Protein AF-A0A372H2H5-F1 (afdb_monomer_lite)

Foldseek 3Di:
DPADDDPRDGDDDDDDDPPPPPPPDDPQFQWDQDPVRAIEDEQVQFPFHWAAPPCPPPPDRSVVVVVVLVVLCVVLDDQPPVCVVVVNWEKKKWKWKLALQQDIDPIDIDIPDVSVVVSVVVSNNPGDRINATDHPNGGHIYIDMDMDGGDDDDPPPPDDDDDDDPPHYLLKKKKKWFWDDDPPWIKIKIFIDSVPFGHWFWWKDWPPDSHTHTAHPRNIDIGTDDQQTKIWTDDPSHDIDIDGHHPDRIDIDMDD

Structure (mmCIF, N/CA/C/O backbone):
data_AF-A0A372H2H5-F1
#
_entry.id   AF-A0A372H2H5-F1
#
loop_
_atom_site.group_PDB
_atom_site.id
_atom_site.type_symbol
_atom_site.label_atom_id
_atom_site.label_alt_id
_atom_site.label_comp_id
_atom_site.label_asym_id
_atom_site.label_entity_id
_atom_site.label_seq_id
_atom_site.pdbx_PDB_ins_code
_atom_site.Cartn_x
_atom_site.Cart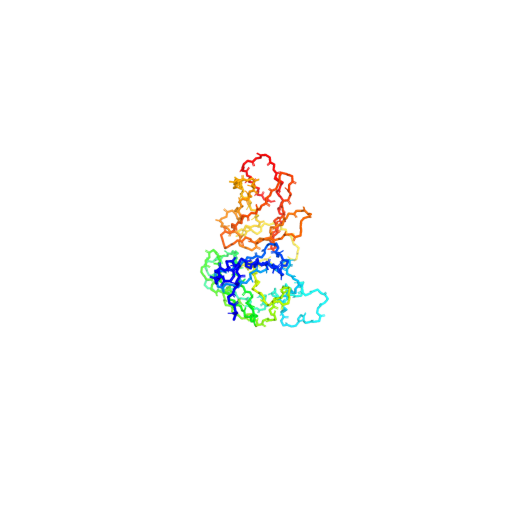n_y
_atom_site.Cartn_z
_atom_site.occupancy
_atom_site.B_iso_or_equiv
_atom_site.auth_seq_id
_atom_site.auth_comp_id
_atom_site.auth_asym_id
_atom_site.auth_atom_id
_atom_site.pdbx_PDB_model_num
ATOM 1 N N . MET A 1 1 ? -55.403 -12.372 11.090 1.00 53.56 1 MET A N 1
ATOM 2 C CA . MET A 1 1 ? -55.343 -11.820 12.459 1.00 53.56 1 MET A CA 1
ATOM 3 C C . MET A 1 1 ? -56.748 -11.419 12.860 1.00 53.56 1 MET A C 1
ATOM 5 O O . MET A 1 1 ? -57.331 -10.565 12.204 1.00 53.56 1 MET A O 1
ATOM 9 N N . THR A 1 2 ? -57.318 -12.081 13.859 1.00 57.56 2 THR A N 1
ATOM 10 C CA . THR A 1 2 ? -58.579 -11.667 14.486 1.00 57.56 2 THR A CA 1
ATOM 11 C C . THR A 1 2 ? -58.295 -10.413 15.326 1.00 57.56 2 THR A C 1
ATOM 13 O O . THR A 1 2 ? -57.315 -10.428 16.072 1.00 57.56 2 THR A O 1
ATOM 16 N N . PRO A 1 3 ? -59.055 -9.310 15.181 1.00 62.78 3 PRO A N 1
ATOM 17 C CA . PRO A 1 3 ? -58.872 -8.116 16.007 1.00 62.78 3 PRO A CA 1
ATOM 18 C C . PRO A 1 3 ? -59.003 -8.456 17.494 1.00 62.78 3 PRO A C 1
ATOM 20 O O . PRO A 1 3 ? -59.843 -9.278 17.853 1.00 62.78 3 PRO A O 1
ATOM 23 N N . GLY A 1 4 ? -58.191 -7.830 18.347 1.00 63.56 4 GLY A N 1
ATOM 24 C CA . GLY A 1 4 ? -58.363 -7.950 19.794 1.00 63.56 4 GLY A CA 1
ATOM 25 C C . GLY A 1 4 ? -59.691 -7.323 20.217 1.00 63.56 4 GLY A C 1
ATOM 26 O O . GLY A 1 4 ? -60.053 -6.252 19.729 1.00 63.56 4 GLY A O 1
ATOM 27 N N . GLU A 1 5 ? -60.418 -7.984 21.110 1.00 77.94 5 GLU A N 1
ATOM 28 C CA . GLU A 1 5 ? -61.655 -7.463 21.692 1.00 77.94 5 GLU A CA 1
ATOM 29 C C . GLU A 1 5 ? -61.422 -7.132 23.164 1.00 77.94 5 GLU A C 1
ATOM 31 O O . GLU A 1 5 ? -60.879 -7.939 23.918 1.00 77.94 5 GLU A O 1
ATOM 36 N N . HIS A 1 6 ? -61.834 -5.935 23.576 1.00 66.81 6 HIS A N 1
ATOM 37 C CA . HIS A 1 6 ? -61.872 -5.533 24.977 1.00 66.81 6 HIS A CA 1
ATOM 38 C C . HIS A 1 6 ? -63.311 -5.133 25.284 1.00 66.81 6 HIS A C 1
ATOM 40 O O . HIS A 1 6 ? -63.841 -4.212 24.670 1.00 66.81 6 HIS A O 1
ATOM 46 N N . HIS A 1 7 ? -63.961 -5.861 26.196 1.00 73.31 7 HIS A N 1
ATOM 47 C CA . HIS A 1 7 ? -65.368 -5.650 26.566 1.00 73.31 7 HIS A CA 1
ATOM 48 C C . HIS A 1 7 ? -66.360 -5.767 25.385 1.00 73.31 7 HIS A C 1
ATOM 50 O O . HIS A 1 7 ? -67.393 -5.108 25.366 1.00 73.31 7 HIS A O 1
ATOM 56 N N . GLY A 1 8 ? -66.063 -6.628 24.406 1.00 77.62 8 GLY A N 1
ATOM 57 C CA . GLY A 1 8 ? -66.954 -6.902 23.271 1.00 77.62 8 GLY A CA 1
ATOM 58 C C . GLY A 1 8 ? -66.870 -5.897 22.118 1.00 77.62 8 GLY A C 1
ATOM 59 O O . GLY A 1 8 ? -67.548 -6.081 21.110 1.00 77.62 8 GLY A O 1
ATOM 60 N N . GLU A 1 9 ? -66.017 -4.873 22.215 1.00 72.19 9 GLU A N 1
ATOM 61 C CA . GLU A 1 9 ? -65.727 -3.963 21.105 1.00 72.19 9 GLU A CA 1
ATOM 62 C C . GLU A 1 9 ? -64.355 -4.261 20.488 1.00 72.19 9 GLU A C 1
ATOM 64 O O . GLU A 1 9 ? -63.376 -4.553 21.184 1.00 72.19 9 GLU A O 1
ATOM 69 N N . LYS A 1 10 ? -64.277 -4.192 19.153 1.00 74.56 10 LYS A N 1
ATOM 70 C CA . LYS A 1 10 ? -63.036 -4.431 18.403 1.00 74.56 10 LYS A CA 1
ATOM 71 C C . LYS A 1 10 ? -62.076 -3.267 18.603 1.00 74.56 10 LYS A C 1
ATOM 73 O O . LYS A 1 10 ? -62.340 -2.156 18.148 1.00 74.56 10 LYS A O 1
ATOM 78 N N . VAL A 1 11 ? -60.922 -3.543 19.200 1.00 73.19 11 VAL A N 1
ATOM 79 C CA . VAL A 1 11 ? -59.906 -2.532 19.504 1.00 73.19 11 VAL A CA 1
ATOM 80 C C . VAL A 1 11 ? -58.689 -2.715 18.603 1.00 73.19 11 VAL A C 1
ATOM 82 O O . VAL A 1 11 ? -58.229 -3.830 18.348 1.00 73.19 11 VAL A O 1
ATOM 85 N N . ARG A 1 12 ? -58.133 -1.604 18.107 1.00 58.62 12 ARG A N 1
ATOM 86 C CA . ARG A 1 12 ? -56.855 -1.621 17.383 1.00 58.62 12 ARG A CA 1
ATOM 87 C C . ARG A 1 12 ? -55.715 -1.702 18.389 1.00 58.62 12 ARG A C 1
ATOM 89 O O . ARG A 1 12 ? -55.423 -0.728 19.073 1.00 58.62 12 ARG A O 1
ATOM 96 N N . VAL A 1 13 ? -55.062 -2.856 18.454 1.00 56.38 13 VAL A N 1
ATOM 97 C CA . VAL A 1 13 ? -53.881 -3.047 19.298 1.00 56.38 13 VAL A CA 1
ATOM 98 C C . VAL A 1 13 ? -52.650 -2.618 18.504 1.00 56.38 13 VAL A C 1
ATOM 100 O O . VAL A 1 13 ? -52.271 -3.275 17.534 1.00 56.38 13 VAL A O 1
ATOM 103 N N . ALA A 1 14 ? -52.040 -1.496 18.887 1.00 49.59 14 ALA A N 1
ATOM 104 C CA . ALA A 1 14 ? -50.723 -1.124 18.387 1.00 49.59 14 ALA A CA 1
ATOM 105 C C . ALA A 1 14 ? -49.692 -2.035 19.061 1.00 49.59 14 ALA A C 1
ATOM 107 O O . ALA A 1 14 ? -49.493 -1.953 20.271 1.00 49.59 14 ALA A O 1
ATOM 108 N N . TYR A 1 15 ? -49.065 -2.926 18.297 1.00 50.72 15 TYR A N 1
ATOM 109 C CA . TYR A 1 15 ? -47.948 -3.724 18.785 1.00 50.72 15 TYR A CA 1
ATOM 110 C C . TYR A 1 15 ? -46.648 -3.152 18.219 1.00 50.72 15 TYR A C 1
ATOM 112 O O . TYR A 1 15 ? -46.495 -2.989 17.009 1.00 50.72 15 TYR A O 1
ATOM 120 N N . SER A 1 16 ? -45.706 -2.826 19.098 1.00 38.59 16 SER A N 1
ATOM 121 C CA . SER A 1 16 ? -44.314 -2.619 18.726 1.00 38.59 16 SER A CA 1
ATOM 122 C C . SER A 1 16 ? -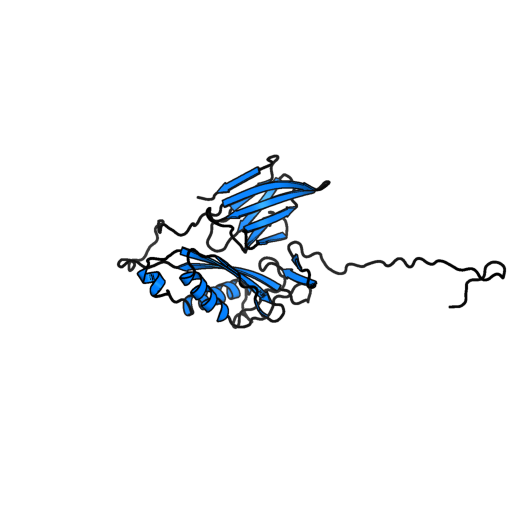43.621 -3.972 18.816 1.00 38.59 16 SER A C 1
ATOM 124 O O . SER A 1 16 ? -43.475 -4.542 19.895 1.00 38.59 16 SER A O 1
ATOM 126 N N . VAL A 1 17 ? -43.217 -4.528 17.676 1.00 45.91 17 VAL A N 1
ATOM 127 C CA . VAL A 1 17 ? -42.264 -5.640 17.699 1.00 45.91 17 VAL A CA 1
ATOM 128 C C . VAL A 1 17 ? -40.903 -5.014 17.984 1.00 45.91 17 VAL A C 1
ATOM 130 O O . VAL A 1 17 ? -40.459 -4.196 17.173 1.00 45.91 17 VAL A O 1
ATOM 133 N N . PRO A 1 18 ? -40.225 -5.330 19.099 1.00 35.94 18 PRO A N 1
ATOM 134 C CA . PRO A 1 18 ? -38.836 -4.938 19.242 1.00 35.94 18 PRO A CA 1
ATOM 135 C C . PRO A 1 18 ? -38.041 -5.689 18.171 1.00 35.94 18 PRO A C 1
ATOM 137 O O . PRO A 1 18 ? -37.808 -6.891 18.278 1.00 35.94 18 PRO A O 1
ATOM 140 N N . ILE A 1 19 ? -37.654 -4.992 17.101 1.00 44.34 19 ILE A N 1
ATOM 141 C CA . ILE A 1 19 ? -36.660 -5.513 16.167 1.00 44.34 19 ILE A CA 1
ATOM 142 C C . ILE A 1 19 ? -35.324 -5.427 16.897 1.00 44.34 19 ILE A C 1
ATOM 144 O O . ILE A 1 19 ? -34.682 -4.380 16.944 1.00 44.34 19 ILE A O 1
ATOM 148 N N . THR A 1 20 ? -34.919 -6.526 17.525 1.00 36.88 20 THR A N 1
ATOM 149 C CA . THR A 1 20 ? -33.557 -6.663 18.031 1.00 36.88 20 THR A CA 1
ATOM 150 C C . THR A 1 20 ? -32.644 -6.933 16.841 1.00 36.88 20 THR A C 1
ATOM 152 O O . THR A 1 20 ? -32.579 -8.054 16.341 1.00 36.88 20 THR A O 1
ATOM 155 N N . PHE A 1 21 ? -31.931 -5.907 16.378 1.00 41.41 21 PHE A N 1
ATOM 156 C CA . PHE A 1 21 ? -30.804 -6.100 15.471 1.00 41.41 21 PHE A CA 1
ATOM 157 C C . PHE A 1 21 ? -29.683 -6.799 16.246 1.00 41.41 21 PHE A C 1
ATOM 159 O O . PHE A 1 21 ? -28.951 -6.168 17.006 1.00 41.41 21 PHE A O 1
ATOM 166 N N . LYS A 1 22 ? -29.554 -8.118 16.080 1.00 38.03 22 LYS A N 1
ATOM 167 C CA . LYS A 1 22 ? -28.309 -8.807 16.416 1.00 38.03 22 LYS A CA 1
ATOM 168 C C . LYS A 1 22 ? -27.306 -8.480 15.315 1.00 38.03 22 LYS A C 1
ATOM 170 O O . LYS A 1 22 ? -27.382 -9.036 14.224 1.00 38.03 22 LYS A O 1
ATOM 175 N N . LEU A 1 23 ? -26.393 -7.554 15.589 1.00 47.50 23 LEU A N 1
ATOM 176 C CA . LEU A 1 23 ? -25.199 -7.374 14.770 1.00 47.50 23 LEU A CA 1
ATOM 177 C C . LEU A 1 23 ? -24.296 -8.595 15.006 1.00 47.50 23 LEU A C 1
ATOM 179 O O . LEU A 1 23 ? -23.406 -8.571 15.849 1.00 47.50 23 LEU A O 1
ATOM 183 N N . GLU A 1 24 ? -24.564 -9.700 14.310 1.00 43.81 24 GLU A N 1
ATOM 184 C CA . GLU A 1 24 ? -23.674 -10.868 14.267 1.00 43.81 24 GLU A CA 1
ATOM 185 C C . GLU A 1 24 ? -22.501 -10.595 13.320 1.00 43.81 24 GLU A C 1
ATOM 187 O O . GLU A 1 24 ? -22.307 -11.245 12.300 1.00 43.81 24 GLU A O 1
ATOM 192 N N . GLY A 1 25 ? -21.709 -9.586 13.660 1.00 48.59 25 GLY A N 1
ATOM 193 C CA . GLY A 1 25 ? -20.423 -9.334 13.040 1.00 48.59 25 GLY A CA 1
ATOM 194 C C . GLY A 1 25 ? -19.503 -8.790 14.110 1.00 48.59 25 GLY A C 1
ATOM 195 O O . GLY A 1 25 ? -19.796 -7.749 14.692 1.00 48.59 25 GLY A O 1
ATOM 196 N N . LYS A 1 26 ? -18.398 -9.486 14.392 1.00 48.09 26 LYS A N 1
ATOM 197 C CA . LYS A 1 26 ? -17.276 -8.842 15.079 1.00 48.09 26 LYS A CA 1
ATOM 198 C C . LYS A 1 26 ? -16.933 -7.598 14.264 1.00 48.09 26 LYS A C 1
ATOM 200 O O . LYS A 1 26 ? -16.617 -7.730 13.083 1.00 48.09 26 LYS A O 1
ATOM 205 N N . GLU A 1 27 ? -17.023 -6.413 14.862 1.00 53.09 27 GLU A N 1
ATOM 206 C CA . GLU A 1 27 ? -16.442 -5.218 14.259 1.00 53.09 27 GLU A CA 1
ATOM 207 C C . GLU A 1 27 ? -14.963 -5.517 14.004 1.00 53.09 27 GLU A C 1
ATOM 209 O O . GLU A 1 27 ? -14.187 -5.764 14.929 1.00 53.09 27 GLU A O 1
ATOM 214 N N . VAL A 1 28 ? -14.583 -5.595 12.730 1.00 57.62 28 VAL A N 1
ATOM 215 C CA . VAL A 1 28 ? -13.184 -5.755 12.346 1.00 57.62 28 VAL A CA 1
ATOM 216 C C . VAL A 1 28 ? -12.578 -4.365 12.423 1.00 57.62 28 VAL A C 1
ATOM 218 O O . VAL A 1 28 ? -12.701 -3.567 11.494 1.00 57.62 28 VAL A O 1
ATOM 221 N N . TYR A 1 29 ? -11.984 -4.048 13.570 1.00 61.25 29 TYR A N 1
ATOM 222 C CA . TYR A 1 29 ? -11.305 -2.777 13.784 1.00 61.25 29 TYR A CA 1
ATOM 223 C C . TYR A 1 29 ? -10.232 -2.566 12.706 1.00 61.25 29 TYR A C 1
ATOM 225 O O . TYR A 1 29 ? -9.345 -3.396 12.523 1.00 61.25 29 TYR A O 1
ATOM 233 N N . GLY A 1 30 ? -10.344 -1.462 11.963 1.00 66.19 30 GLY A N 1
ATOM 234 C CA . GLY A 1 30 ? -9.475 -1.133 10.827 1.00 66.19 30 GLY A CA 1
ATOM 235 C C . GLY A 1 30 ? -10.027 -1.503 9.446 1.00 66.19 30 GLY A C 1
ATOM 236 O O . GLY A 1 30 ? -9.470 -1.046 8.446 1.00 66.19 30 GLY A O 1
ATOM 237 N N . ALA A 1 31 ? -11.135 -2.247 9.367 1.00 78.69 31 ALA A N 1
ATOM 238 C CA . ALA A 1 31 ? -11.833 -2.472 8.108 1.00 78.69 31 ALA A CA 1
ATOM 239 C C . ALA A 1 31 ? -12.665 -1.242 7.705 1.00 78.69 31 ALA A C 1
ATOM 241 O O . ALA A 1 31 ? -13.331 -0.625 8.539 1.00 78.69 31 ALA A O 1
ATOM 242 N N . ARG A 1 32 ? -12.642 -0.878 6.420 1.00 81.12 32 ARG A N 1
ATOM 243 C CA . ARG A 1 32 ? -13.440 0.232 5.874 1.00 81.12 32 ARG A CA 1
ATOM 244 C C . ARG A 1 32 ? -14.569 -0.319 5.022 1.00 81.12 32 ARG A C 1
ATOM 246 O O . ARG A 1 32 ? -14.327 -1.105 4.114 1.00 81.12 32 ARG A O 1
ATOM 253 N N . ARG A 1 33 ? -15.802 0.100 5.304 1.00 84.69 33 ARG A N 1
ATOM 254 C CA . ARG A 1 33 ? -16.955 -0.201 4.452 1.00 84.69 33 ARG A CA 1
ATOM 255 C C . ARG A 1 33 ? -17.114 0.901 3.413 1.00 84.69 33 ARG A C 1
ATOM 257 O O . ARG A 1 33 ? -17.077 2.077 3.762 1.00 84.69 33 ARG A O 1
ATOM 264 N N . ASN A 1 34 ? -17.286 0.500 2.165 1.00 84.56 34 ASN A N 1
ATOM 265 C CA . ASN A 1 34 ? -17.441 1.401 1.031 1.00 84.56 34 ASN A CA 1
ATOM 266 C C . ASN A 1 34 ? -18.921 1.653 0.729 1.00 84.56 34 ASN A C 1
ATOM 268 O O . ASN A 1 34 ? -19.791 0.901 1.174 1.00 84.56 34 ASN A O 1
ATOM 272 N N . ASP A 1 35 ? -19.200 2.687 -0.066 1.00 83.50 35 ASP A N 1
ATOM 273 C CA . ASP A 1 35 ? -20.566 3.070 -0.456 1.00 83.50 35 ASP A CA 1
ATOM 274 C C . ASP A 1 35 ? -21.290 1.967 -1.250 1.00 83.50 35 ASP A C 1
ATOM 276 O O . ASP A 1 35 ? -22.510 1.840 -1.175 1.00 83.50 35 ASP A O 1
ATOM 280 N N . ASP A 1 36 ? -20.537 1.138 -1.977 1.00 82.81 36 ASP A N 1
ATOM 281 C CA . ASP A 1 36 ? -21.038 -0.023 -2.726 1.00 82.81 36 ASP A CA 1
ATOM 282 C C . ASP A 1 36 ? -21.287 -1.264 -1.844 1.00 82.81 36 ASP A C 1
ATOM 284 O O . ASP A 1 36 ? -21.718 -2.304 -2.338 1.00 82.81 36 ASP A O 1
ATOM 288 N N . GLY A 1 37 ? -21.035 -1.166 -0.535 1.00 83.19 37 GLY A N 1
ATOM 289 C CA . GLY A 1 37 ? -21.200 -2.249 0.431 1.00 83.19 37 GLY A CA 1
ATOM 290 C C . GLY A 1 37 ? -20.000 -3.190 0.559 1.00 83.19 37 GLY A C 1
ATOM 291 O O . GLY A 1 37 ? -19.994 -4.003 1.486 1.00 83.19 37 GLY A O 1
ATOM 292 N N . SER A 1 38 ? -18.976 -3.061 -0.293 1.00 85.94 38 SER A N 1
ATOM 293 C CA . SER A 1 38 ? -17.743 -3.849 -0.183 1.00 85.94 38 SER A CA 1
ATOM 294 C C . SER A 1 38 ? -16.958 -3.493 1.083 1.00 85.94 38 SER A C 1
ATOM 296 O O . SER A 1 38 ? -17.036 -2.371 1.605 1.00 85.94 38 SER A O 1
ATOM 298 N N . LEU A 1 39 ? -16.188 -4.458 1.588 1.00 90.06 39 LEU A N 1
ATOM 299 C CA . LEU A 1 39 ? -15.378 -4.307 2.795 1.00 90.06 39 LEU A CA 1
ATOM 300 C C . LEU A 1 39 ? -13.891 -4.348 2.442 1.00 90.06 39 LEU A C 1
ATOM 302 O O . LEU A 1 39 ? -13.412 -5.331 1.882 1.00 90.06 39 LEU A O 1
ATOM 306 N N . ASP A 1 40 ? -13.162 -3.303 2.823 1.00 91.00 40 ASP A N 1
ATOM 307 C CA . ASP A 1 40 ? -11.709 -3.241 2.709 1.00 91.00 40 ASP A CA 1
ATOM 308 C C . ASP A 1 40 ? -11.086 -3.677 4.030 1.00 91.00 40 ASP A C 1
ATOM 310 O O . ASP A 1 40 ? -11.302 -3.029 5.056 1.00 91.00 40 ASP A O 1
ATOM 314 N N . VAL A 1 41 ? -10.284 -4.739 4.013 1.00 91.44 41 VAL A N 1
ATOM 315 C CA . VAL A 1 41 ? -9.588 -5.237 5.205 1.00 91.44 41 VAL A CA 1
ATOM 316 C C . VAL A 1 41 ? -8.078 -5.183 4.973 1.00 91.44 41 VAL A C 1
ATOM 318 O O . VAL A 1 41 ? -7.585 -5.790 4.021 1.00 91.44 41 VAL A O 1
ATOM 321 N N . PRO A 1 42 ? -7.309 -4.478 5.822 1.00 91.12 42 PRO A N 1
ATOM 322 C CA . PRO A 1 42 ? -5.862 -4.404 5.674 1.00 91.12 42 PRO A CA 1
ATOM 323 C C . PRO A 1 42 ? -5.175 -5.774 5.715 1.00 91.12 42 PRO A C 1
ATOM 325 O O . PRO A 1 42 ? -5.434 -6.598 6.595 1.00 91.12 42 PRO A O 1
ATOM 328 N N . PHE A 1 43 ? -4.200 -5.971 4.823 1.00 90.06 43 PHE A N 1
ATOM 329 C CA . PHE A 1 43 ? -3.397 -7.199 4.734 1.00 90.06 43 PHE A CA 1
ATOM 330 C C . PHE A 1 43 ? -2.722 -7.590 6.067 1.00 90.06 43 PHE A C 1
ATOM 332 O O . PHE A 1 43 ? -2.525 -8.771 6.368 1.00 90.06 43 PHE A O 1
ATOM 339 N N . ALA A 1 44 ? -2.383 -6.597 6.894 1.00 86.81 44 ALA A N 1
ATOM 340 C CA . ALA A 1 44 ? -1.746 -6.802 8.192 1.00 86.81 44 ALA A CA 1
ATOM 341 C C . ALA A 1 44 ? -2.618 -7.598 9.180 1.00 86.81 44 ALA A C 1
ATOM 343 O O . ALA A 1 44 ? -2.077 -8.398 9.935 1.00 86.81 44 ALA A O 1
ATOM 344 N N . ILE A 1 45 ? -3.944 -7.423 9.144 1.00 86.44 45 ILE A N 1
ATOM 345 C CA . ILE A 1 45 ? -4.862 -7.939 10.179 1.00 86.44 45 ILE A CA 1
ATOM 346 C C . ILE A 1 45 ? -5.915 -8.924 9.663 1.00 86.44 45 ILE A C 1
ATOM 348 O O . ILE A 1 45 ? -6.611 -9.531 10.470 1.00 86.44 45 ILE A O 1
ATOM 352 N N . ILE A 1 46 ? -6.035 -9.099 8.345 1.00 91.06 46 ILE A N 1
ATOM 353 C CA . ILE A 1 46 ? -7.001 -10.032 7.753 1.00 91.06 46 ILE A CA 1
ATOM 354 C C . ILE A 1 46 ? -6.774 -11.483 8.219 1.00 91.06 46 ILE A C 1
ATOM 356 O O . ILE A 1 46 ? -5.633 -11.939 8.333 1.00 91.06 46 ILE A O 1
ATOM 360 N N . GLU A 1 47 ? -7.855 -12.223 8.465 1.00 90.88 47 GLU A N 1
ATOM 361 C CA . GLU A 1 47 ? -7.814 -13.619 8.923 1.00 90.88 47 GLU A CA 1
ATOM 362 C C . GLU A 1 47 ? -7.150 -14.544 7.898 1.00 90.88 47 GLU A C 1
ATOM 364 O O . GLU A 1 47 ? -6.174 -15.225 8.222 1.00 90.88 47 GLU A O 1
ATOM 369 N N . LYS A 1 48 ? -7.634 -14.534 6.649 1.00 93.50 48 LYS A N 1
ATOM 370 C CA . LYS A 1 48 ? -6.999 -15.238 5.530 1.00 93.50 48 LYS A CA 1
ATOM 371 C C . LYS A 1 48 ? -6.519 -14.226 4.505 1.00 93.50 48 LYS A C 1
ATOM 373 O O . LYS A 1 48 ? -7.307 -13.505 3.894 1.00 93.50 48 LYS A O 1
ATOM 378 N N . VAL A 1 49 ? -5.208 -14.170 4.321 1.00 94.88 49 VAL A N 1
ATOM 379 C CA . VAL A 1 49 ? -4.593 -13.277 3.338 1.00 94.88 49 VAL A CA 1
ATOM 380 C C . VAL A 1 49 ? -4.831 -13.771 1.914 1.00 94.88 49 VAL A C 1
ATOM 382 O O . VAL A 1 49 ? -4.974 -14.977 1.710 1.00 94.88 49 VAL A O 1
ATOM 385 N N . PRO A 1 50 ? -4.817 -12.866 0.922 1.00 96.44 50 PRO A N 1
ATOM 386 C CA . PRO A 1 50 ? -4.758 -13.268 -0.471 1.00 96.44 50 PRO A CA 1
ATOM 387 C C . PRO A 1 50 ? -3.583 -14.211 -0.741 1.00 96.44 50 PRO A C 1
ATOM 389 O O . PRO A 1 50 ? -2.469 -13.976 -0.262 1.00 96.44 50 PRO A O 1
ATOM 392 N N . VAL A 1 51 ? -3.819 -15.257 -1.532 1.00 96.50 51 VAL A N 1
ATOM 393 C CA . VAL A 1 51 ? -2.792 -16.249 -1.876 1.00 96.50 51 VAL A CA 1
ATOM 394 C C . VAL A 1 51 ? -2.312 -15.988 -3.294 1.00 96.50 51 VAL A C 1
ATOM 396 O O . VAL A 1 51 ? -3.069 -16.098 -4.261 1.00 96.50 51 VAL A O 1
ATOM 399 N N . PHE A 1 52 ? -1.038 -15.617 -3.408 1.00 96.50 52 PHE A N 1
ATOM 400 C CA . PHE A 1 52 ? -0.359 -15.500 -4.694 1.00 96.50 52 PHE A CA 1
ATOM 401 C C . PHE A 1 52 ? -0.185 -16.908 -5.295 1.00 96.50 52 PHE A C 1
ATOM 403 O O . PHE A 1 52 ? 0.180 -17.813 -4.544 1.00 96.50 52 PHE A O 1
ATOM 410 N N . PRO A 1 53 ? -0.383 -17.121 -6.610 1.00 95.94 53 PRO A N 1
ATOM 411 C CA . PRO A 1 53 ? -0.164 -18.431 -7.225 1.00 95.94 53 PRO A CA 1
ATOM 412 C C . PRO A 1 53 ? 1.224 -19.010 -6.918 1.00 95.94 53 PRO A C 1
ATOM 414 O O . PRO A 1 53 ? 2.242 -18.370 -7.206 1.00 95.94 53 PRO A O 1
ATOM 417 N N . GLY A 1 54 ? 1.265 -20.215 -6.347 1.00 93.12 54 GLY A N 1
ATOM 418 C CA . GLY A 1 54 ? 2.485 -20.860 -5.851 1.00 93.12 54 GLY A CA 1
ATOM 419 C C . GLY A 1 54 ? 2.760 -20.676 -4.351 1.00 93.12 54 GLY A C 1
ATOM 420 O O . GLY A 1 54 ? 3.838 -21.055 -3.896 1.00 93.12 54 GLY A O 1
ATOM 421 N N . CYS A 1 55 ? 1.834 -20.078 -3.593 1.00 95.56 55 CYS A N 1
ATOM 422 C CA . CYS A 1 55 ? 1.902 -19.931 -2.132 1.00 95.56 55 CYS A CA 1
ATOM 423 C C . CYS A 1 55 ? 0.871 -20.782 -1.373 1.00 95.56 55 CYS A C 1
ATOM 425 O O . CYS A 1 55 ? 0.665 -20.553 -0.182 1.00 95.56 55 CYS A O 1
ATOM 427 N N . GLU A 1 56 ? 0.206 -21.726 -2.039 1.00 93.50 56 GLU A N 1
ATOM 428 C CA . GLU A 1 56 ? -0.915 -22.499 -1.492 1.00 93.50 56 GLU A CA 1
ATOM 429 C C . GLU A 1 56 ? -0.517 -23.310 -0.250 1.00 93.50 56 GLU A C 1
ATOM 431 O O . GLU A 1 56 ? -1.272 -23.349 0.720 1.00 93.50 56 GLU A O 1
ATOM 436 N N . ASP A 1 57 ? 0.696 -23.865 -0.253 1.00 92.50 57 ASP A N 1
ATOM 437 C CA . ASP A 1 57 ? 1.231 -24.720 0.816 1.00 92.50 57 ASP A CA 1
ATOM 438 C C . ASP A 1 57 ? 2.289 -24.010 1.683 1.00 92.50 57 ASP A C 1
ATOM 440 O O . ASP A 1 57 ? 3.087 -24.652 2.363 1.00 92.50 57 ASP A O 1
ATOM 444 N N . ALA A 1 58 ? 2.363 -22.677 1.629 1.00 93.06 58 ALA A N 1
ATOM 445 C CA . ALA A 1 58 ? 3.376 -21.936 2.373 1.00 93.06 58 ALA A CA 1
ATOM 446 C C . ALA A 1 58 ? 3.089 -21.931 3.885 1.00 93.06 58 ALA A C 1
ATOM 448 O O . ALA A 1 58 ? 1.996 -21.556 4.303 1.00 93.06 58 ALA A O 1
ATOM 449 N N . ASP A 1 59 ? 4.111 -22.209 4.705 1.00 91.62 59 ASP A N 1
ATOM 450 C CA . ASP A 1 59 ? 4.021 -22.118 6.175 1.00 91.62 59 ASP A CA 1
ATOM 451 C C . ASP A 1 59 ? 3.592 -20.719 6.647 1.00 91.62 59 ASP A C 1
ATOM 453 O O . ASP A 1 59 ? 2.848 -20.563 7.615 1.00 91.62 59 ASP A O 1
ATOM 457 N N . ASN A 1 60 ? 4.061 -19.685 5.941 1.00 93.75 60 ASN A N 1
ATOM 458 C CA . ASN A 1 60 ? 3.650 -18.305 6.150 1.00 93.75 60 ASN A CA 1
ATOM 459 C C . ASN A 1 60 ? 3.200 -17.673 4.827 1.00 93.75 60 ASN A C 1
ATOM 461 O O . ASN A 1 60 ? 4.006 -17.163 4.041 1.00 93.75 60 ASN A O 1
ATOM 465 N N . MET A 1 61 ? 1.884 -17.661 4.605 1.00 93.31 61 MET A N 1
ATOM 466 C CA . MET A 1 61 ? 1.275 -17.105 3.394 1.00 93.31 61 MET A CA 1
ATOM 467 C C . MET A 1 61 ? 1.594 -15.616 3.195 1.00 93.31 61 MET A C 1
ATOM 469 O O . MET A 1 61 ? 1.739 -15.176 2.056 1.00 93.31 61 MET A O 1
ATOM 473 N N . ARG A 1 62 ? 1.757 -14.832 4.275 1.00 91.94 62 ARG A N 1
ATOM 474 C CA . ARG A 1 62 ? 2.103 -13.399 4.183 1.00 91.94 62 ARG A CA 1
ATOM 475 C C . ARG A 1 62 ? 3.495 -13.191 3.612 1.00 91.94 62 ARG A C 1
ATOM 477 O O . ARG A 1 62 ? 3.691 -12.337 2.742 1.00 91.94 62 ARG A O 1
ATOM 484 N N . ASP A 1 63 ? 4.454 -13.962 4.103 1.00 92.25 63 ASP A N 1
ATOM 485 C CA . ASP A 1 63 ? 5.840 -13.874 3.655 1.00 92.25 63 ASP A CA 1
ATOM 486 C C . ASP A 1 63 ? 5.963 -14.390 2.223 1.00 92.25 63 ASP A C 1
ATOM 488 O O . ASP A 1 63 ? 6.583 -13.731 1.385 1.00 92.25 63 ASP A O 1
ATOM 492 N N . CYS A 1 64 ? 5.291 -15.502 1.908 1.00 94.94 64 CYS A N 1
ATOM 493 C CA . CYS A 1 64 ? 5.264 -16.039 0.552 1.00 94.94 64 CYS A CA 1
ATOM 494 C C . CYS A 1 64 ? 4.650 -15.048 -0.443 1.00 94.94 64 CYS A C 1
ATOM 496 O O . CYS A 1 64 ? 5.264 -14.755 -1.470 1.00 94.94 64 CYS A O 1
ATOM 498 N N . PHE A 1 65 ? 3.496 -14.453 -0.116 1.00 94.31 65 PHE A N 1
ATOM 499 C CA . PHE A 1 65 ? 2.868 -13.414 -0.934 1.00 94.31 65 PHE A CA 1
ATOM 500 C C . PHE A 1 65 ? 3.846 -12.269 -1.222 1.00 94.31 65 PHE A C 1
ATOM 502 O O . PHE A 1 65 ? 4.049 -11.874 -2.373 1.00 94.31 65 PHE A O 1
ATOM 509 N N . ASN A 1 66 ? 4.505 -11.760 -0.177 1.00 90.81 66 ASN A N 1
ATOM 510 C CA . ASN A 1 66 ? 5.480 -10.686 -0.307 1.00 90.81 66 ASN A CA 1
ATOM 511 C C . ASN A 1 66 ? 6.667 -11.080 -1.193 1.00 90.81 66 ASN A C 1
ATOM 513 O O . ASN A 1 66 ? 7.099 -10.269 -2.015 1.00 90.81 66 ASN A O 1
ATOM 517 N N . ALA A 1 67 ? 7.195 -12.293 -1.028 1.00 91.31 67 ALA A N 1
ATOM 518 C CA . ALA A 1 67 ? 8.319 -12.804 -1.801 1.00 91.31 67 ALA A CA 1
ATOM 519 C C . ALA A 1 67 ? 7.953 -12.993 -3.279 1.00 91.31 67 ALA A C 1
ATOM 521 O O . ALA A 1 67 ? 8.705 -12.574 -4.160 1.00 91.31 67 ALA A O 1
ATOM 522 N N . MET A 1 68 ? 6.780 -13.560 -3.561 1.00 94.62 68 MET A N 1
ATOM 523 C CA . MET A 1 68 ? 6.297 -13.779 -4.923 1.00 94.62 68 MET A CA 1
ATOM 524 C C . MET A 1 68 ? 5.992 -12.470 -5.644 1.00 94.62 68 MET A C 1
ATOM 526 O O . MET A 1 68 ? 6.371 -12.316 -6.805 1.00 94.62 68 MET A O 1
ATOM 530 N N . LEU A 1 69 ? 5.417 -11.487 -4.949 1.00 92.50 69 LEU A N 1
ATOM 531 C CA . LEU A 1 69 ? 5.205 -10.153 -5.502 1.00 92.50 69 LEU A CA 1
ATOM 532 C C . LEU A 1 69 ? 6.535 -9.459 -5.843 1.00 92.50 69 LEU A C 1
ATOM 534 O O . LEU A 1 69 ? 6.680 -8.895 -6.926 1.00 92.50 69 LEU A O 1
ATOM 538 N N . GLN A 1 70 ? 7.536 -9.540 -4.959 1.00 90.62 70 GLN A N 1
ATOM 539 C CA . GLN A 1 70 ? 8.878 -9.015 -5.244 1.00 90.62 70 GLN A CA 1
ATOM 540 C C . GLN A 1 70 ? 9.522 -9.732 -6.431 1.00 90.62 70 GLN A C 1
ATOM 542 O O . GLN A 1 70 ? 10.019 -9.081 -7.346 1.00 90.62 70 GLN A O 1
ATOM 547 N N . LYS A 1 71 ? 9.445 -11.065 -6.468 1.00 92.12 71 LYS A N 1
ATOM 548 C CA . LYS A 1 71 ? 9.950 -11.878 -7.578 1.00 92.12 71 LYS A CA 1
ATOM 549 C C . LYS A 1 71 ? 9.279 -11.508 -8.900 1.00 92.12 71 LYS A C 1
ATOM 551 O O . LYS A 1 71 ? 9.964 -11.410 -9.916 1.00 92.12 71 LYS A O 1
ATOM 556 N N . HIS A 1 72 ? 7.965 -11.284 -8.894 1.00 95.31 72 HIS A N 1
ATOM 557 C CA . HIS A 1 72 ? 7.210 -10.827 -10.060 1.00 95.31 72 HIS A CA 1
ATOM 558 C C . HIS A 1 72 ? 7.718 -9.478 -10.560 1.00 95.31 72 HIS A C 1
ATOM 560 O O . HIS A 1 72 ? 8.004 -9.344 -11.749 1.00 95.31 72 HIS A O 1
ATOM 566 N N . ILE A 1 73 ? 7.885 -8.508 -9.658 1.00 91.50 73 ILE A N 1
ATOM 567 C CA . ILE A 1 73 ? 8.410 -7.185 -10.003 1.00 91.50 73 ILE A CA 1
ATOM 568 C C . ILE A 1 73 ? 9.815 -7.317 -10.578 1.00 91.50 73 ILE A C 1
ATOM 570 O O . ILE A 1 73 ? 10.039 -6.885 -11.700 1.00 91.50 73 ILE A O 1
ATOM 574 N N . SER A 1 74 ? 10.743 -7.978 -9.881 1.00 89.75 74 SER A N 1
ATOM 575 C CA . SER A 1 74 ? 12.123 -8.139 -10.352 1.00 89.75 74 SER A CA 1
ATOM 576 C C . SER A 1 74 ? 12.212 -8.852 -11.702 1.00 89.75 74 SER A C 1
ATOM 578 O O . SER A 1 74 ? 13.017 -8.464 -12.542 1.00 89.75 74 SER A O 1
ATOM 580 N N . LYS A 1 75 ? 11.378 -9.873 -11.935 1.00 94.12 75 LYS A N 1
ATOM 581 C CA . LYS A 1 75 ? 11.340 -10.614 -13.204 1.00 94.12 75 LYS A CA 1
ATOM 582 C C . LYS A 1 75 ? 10.823 -9.759 -14.361 1.00 94.12 75 LYS A C 1
ATOM 584 O O . LYS A 1 75 ? 11.280 -9.922 -15.489 1.00 94.12 75 LYS A O 1
ATOM 589 N N . ASN A 1 76 ? 9.840 -8.902 -14.097 1.00 92.94 76 ASN A N 1
ATOM 590 C CA . ASN A 1 76 ? 9.192 -8.098 -15.127 1.00 92.94 76 ASN A CA 1
ATOM 591 C C . ASN A 1 76 ? 9.785 -6.696 -15.261 1.00 92.94 76 ASN A C 1
ATOM 593 O O . ASN A 1 76 ? 9.437 -6.025 -16.224 1.00 92.94 76 ASN A O 1
ATOM 597 N N . PHE A 1 77 ? 10.654 -6.260 -14.350 1.00 92.56 77 PHE A N 1
ATOM 598 C CA . PHE A 1 77 ? 11.203 -4.910 -14.322 1.00 92.56 77 PHE A CA 1
ATOM 599 C C . PHE A 1 77 ? 12.001 -4.588 -15.587 1.00 92.56 77 PHE A C 1
ATOM 601 O O . PHE A 1 77 ? 12.945 -5.298 -15.943 1.00 92.56 77 PHE A O 1
ATOM 608 N N . ARG A 1 78 ? 11.651 -3.484 -16.250 1.00 92.50 78 ARG A N 1
ATOM 609 C CA . ARG A 1 78 ? 12.425 -2.908 -17.350 1.00 92.50 78 ARG A CA 1
ATOM 610 C C . ARG A 1 78 ? 12.607 -1.428 -17.082 1.00 92.50 78 ARG A C 1
ATOM 612 O O . ARG A 1 78 ? 11.672 -0.748 -16.706 1.00 92.50 78 ARG A O 1
ATOM 619 N N . TYR A 1 79 ? 13.805 -0.906 -17.301 1.00 94.00 79 TYR A N 1
ATOM 620 C CA . TYR A 1 79 ? 14.008 0.535 -17.207 1.00 94.00 79 TYR A CA 1
ATOM 621 C C . TYR A 1 79 ? 13.655 1.182 -18.558 1.00 94.00 79 TYR A C 1
ATOM 623 O O . TYR A 1 79 ? 14.305 0.837 -19.552 1.00 94.00 79 TYR A O 1
ATOM 631 N N . PRO A 1 80 ? 12.676 2.105 -18.646 1.00 94.44 80 PRO A N 1
ATOM 632 C CA . PRO A 1 80 ? 12.330 2.765 -19.907 1.00 94.44 80 PRO A CA 1
ATOM 633 C C . PRO A 1 80 ? 13.542 3.478 -20.514 1.00 94.44 80 PRO A C 1
ATOM 635 O O . PRO A 1 80 ? 14.194 4.260 -19.828 1.00 94.44 80 PRO A O 1
ATOM 638 N N . LYS A 1 81 ? 13.862 3.225 -21.790 1.00 94.75 81 LYS A N 1
ATOM 639 C CA . LYS A 1 81 ? 15.046 3.820 -22.447 1.00 94.75 81 LYS A CA 1
ATOM 640 C C . LYS A 1 81 ? 15.021 5.346 -22.408 1.00 94.75 81 LYS A C 1
ATOM 642 O O . LYS A 1 81 ? 16.012 5.955 -22.038 1.00 94.75 81 LYS A O 1
ATOM 647 N N . GLU A 1 82 ? 13.863 5.939 -22.681 1.00 94.75 82 GLU A N 1
ATOM 648 C CA . GLU A 1 82 ? 13.675 7.391 -22.614 1.00 94.75 82 GLU A CA 1
ATOM 649 C C . GLU A 1 82 ? 13.932 7.958 -21.213 1.00 94.75 82 GLU A C 1
ATOM 651 O O . GLU A 1 82 ? 14.445 9.064 -21.082 1.00 94.75 82 GLU A O 1
ATOM 656 N N . ALA A 1 83 ? 13.597 7.206 -20.158 1.00 93.62 83 ALA A N 1
ATOM 657 C CA . ALA A 1 83 ? 13.889 7.614 -18.788 1.00 93.62 83 ALA A CA 1
ATOM 658 C C . ALA A 1 83 ? 15.392 7.513 -18.487 1.00 93.62 83 ALA A C 1
ATOM 660 O O . ALA A 1 83 ? 15.924 8.377 -17.799 1.00 93.62 83 ALA A O 1
ATOM 661 N N . GLN A 1 84 ? 16.086 6.513 -19.047 1.00 91.31 84 GLN A N 1
ATOM 662 C CA . GLN A 1 84 ? 17.547 6.398 -18.945 1.00 91.31 84 GLN A CA 1
ATOM 663 C C . GLN A 1 84 ? 18.251 7.563 -19.652 1.00 91.31 84 GLN A C 1
ATOM 665 O O . GLN A 1 84 ? 19.134 8.175 -19.072 1.00 91.31 84 GLN A O 1
ATOM 670 N N . GLU A 1 85 ? 17.836 7.901 -20.876 1.00 93.00 85 GLU A N 1
ATOM 671 C CA . GLU A 1 85 ? 18.415 8.998 -21.671 1.00 93.00 85 GLU A CA 1
ATOM 672 C C . GLU A 1 85 ? 18.214 10.379 -21.033 1.00 93.00 85 GLU A C 1
ATOM 674 O O . GLU A 1 85 ? 18.984 11.301 -21.293 1.00 93.00 85 GLU A O 1
ATOM 679 N N . LYS A 1 86 ? 17.172 10.524 -20.209 1.00 93.44 86 LYS A N 1
ATOM 680 C CA . LYS A 1 86 ? 16.832 11.758 -19.490 1.00 93.44 86 LYS A CA 1
ATOM 681 C C . LYS A 1 86 ? 17.295 11.754 -18.028 1.00 93.44 86 LYS A C 1
ATOM 683 O O . LYS A 1 86 ? 16.904 12.650 -17.284 1.00 93.44 86 LYS A O 1
ATOM 688 N N . ASP A 1 87 ? 18.055 10.743 -17.602 1.00 91.31 87 ASP A N 1
ATOM 689 C CA . ASP A 1 87 ? 18.501 10.559 -16.214 1.00 91.31 87 ASP A CA 1
ATOM 690 C C . ASP A 1 87 ? 17.355 10.580 -15.175 1.00 91.31 87 ASP A C 1
ATOM 692 O O . ASP A 1 87 ? 17.532 10.962 -14.015 1.00 91.31 87 ASP A O 1
ATOM 696 N N . ILE A 1 88 ? 16.151 10.160 -15.574 1.00 89.75 88 ILE A N 1
ATOM 697 C CA . ILE A 1 88 ? 14.949 10.185 -14.734 1.00 89.75 88 ILE A CA 1
ATOM 698 C C . ILE A 1 88 ? 14.974 8.991 -13.790 1.00 89.75 88 ILE A C 1
ATOM 700 O O . ILE A 1 88 ? 14.755 7.865 -14.220 1.00 89.75 88 ILE A O 1
ATOM 704 N N . GLN A 1 89 ? 15.158 9.241 -12.494 1.00 87.88 89 GLN A N 1
ATOM 705 C CA . GLN A 1 89 ? 15.192 8.222 -11.442 1.00 87.88 89 GLN A CA 1
ATOM 706 C C . GLN A 1 89 ? 14.187 8.528 -10.328 1.00 87.88 89 GLN A C 1
ATOM 708 O O . GLN A 1 89 ? 13.702 9.651 -10.200 1.00 87.88 89 GLN A O 1
ATOM 713 N N . GLY A 1 90 ? 13.916 7.543 -9.471 1.00 85.38 90 GLY A N 1
ATOM 714 C CA . GLY A 1 90 ? 13.190 7.760 -8.222 1.00 85.38 90 GLY A CA 1
ATOM 715 C C . GLY A 1 90 ? 12.289 6.600 -7.823 1.00 85.38 90 GLY A C 1
ATOM 716 O O . GLY A 1 90 ? 12.386 5.488 -8.343 1.00 85.38 90 GLY A O 1
ATOM 717 N N . ARG A 1 91 ? 11.417 6.854 -6.847 1.00 85.44 91 ARG A N 1
ATOM 718 C CA . ARG A 1 91 ? 10.464 5.873 -6.319 1.00 85.44 91 ARG A CA 1
ATOM 719 C C . ARG A 1 91 ? 9.072 6.134 -6.875 1.00 85.44 91 ARG A C 1
ATOM 721 O O . ARG A 1 91 ? 8.556 7.241 -6.753 1.00 85.44 91 ARG A O 1
ATOM 728 N N . VAL A 1 92 ? 8.455 5.091 -7.416 1.00 89.06 92 VAL A N 1
ATOM 729 C CA . VAL A 1 92 ? 7.030 5.068 -7.744 1.00 89.06 92 VAL A CA 1
ATOM 730 C C . VAL A 1 92 ? 6.310 4.333 -6.622 1.00 89.06 92 VAL A C 1
ATOM 732 O O . VAL A 1 92 ? 6.559 3.150 -6.393 1.00 89.06 92 VAL A O 1
ATOM 735 N N . ASN A 1 93 ? 5.446 5.038 -5.896 1.00 86.88 93 ASN A N 1
ATOM 736 C CA . ASN A 1 93 ? 4.570 4.437 -4.894 1.00 86.88 93 ASN A CA 1
ATOM 737 C C . ASN A 1 93 ? 3.285 3.979 -5.582 1.00 86.88 93 ASN A C 1
ATOM 739 O O . ASN A 1 93 ? 2.654 4.770 -6.282 1.00 86.88 93 ASN A O 1
ATOM 743 N N . ILE A 1 94 ? 2.898 2.724 -5.374 1.00 91.50 94 ILE A N 1
ATOM 744 C CA . ILE A 1 94 ? 1.737 2.110 -6.017 1.00 91.50 94 ILE A CA 1
ATOM 745 C C . ILE A 1 94 ? 0.799 1.617 -4.925 1.00 91.50 94 ILE A C 1
ATOM 747 O O . ILE A 1 94 ? 1.232 0.880 -4.048 1.00 91.50 94 ILE A O 1
ATOM 751 N N . LEU A 1 95 ? -0.474 1.983 -5.014 1.00 91.56 95 LEU A N 1
ATOM 752 C CA . LEU A 1 95 ? -1.574 1.456 -4.218 1.00 91.56 95 LEU A CA 1
ATOM 753 C C . LEU A 1 95 ? -2.536 0.730 -5.157 1.00 91.56 95 LEU A C 1
ATOM 755 O O . LEU A 1 95 ? -3.002 1.310 -6.133 1.00 91.56 95 LEU A O 1
ATOM 759 N N . PHE A 1 96 ? -2.864 -0.516 -4.860 1.00 94.44 96 PHE A N 1
ATOM 760 C CA . PHE A 1 96 ? -3.873 -1.274 -5.594 1.00 94.44 96 PHE A CA 1
ATOM 761 C C . PHE A 1 96 ? -4.683 -2.138 -4.632 1.00 94.44 96 PHE A C 1
ATOM 763 O O . PHE A 1 96 ? -4.335 -2.285 -3.460 1.00 94.44 96 PHE A O 1
ATOM 770 N N . PHE A 1 97 ? -5.777 -2.699 -5.132 1.00 94.25 97 PHE A N 1
ATOM 771 C CA . PHE A 1 97 ? -6.666 -3.555 -4.364 1.00 94.25 97 PHE A CA 1
ATOM 772 C C . PHE A 1 97 ? -6.704 -4.937 -4.992 1.00 94.25 97 PHE A C 1
ATOM 774 O O . PHE A 1 97 ? -6.891 -5.068 -6.202 1.00 94.25 97 PHE A O 1
ATOM 781 N N . ILE A 1 98 ? -6.551 -5.960 -4.157 1.00 96.69 98 ILE A N 1
ATOM 782 C CA . ILE A 1 98 ? -6.929 -7.323 -4.520 1.00 96.69 98 ILE A CA 1
ATOM 783 C C . ILE A 1 98 ? -8.423 -7.425 -4.247 1.00 96.69 98 ILE A C 1
ATOM 785 O O . ILE A 1 98 ? -8.855 -7.254 -3.106 1.00 96.69 98 ILE A O 1
ATOM 789 N N . GLN A 1 99 ? -9.199 -7.609 -5.306 1.00 96.62 99 GLN A N 1
ATOM 790 C CA . GLN A 1 99 ? -10.656 -7.620 -5.276 1.00 96.62 99 GLN A CA 1
ATOM 791 C C . GLN A 1 99 ? -11.195 -8.923 -4.670 1.00 96.62 99 GLN A C 1
ATOM 793 O O . GLN A 1 99 ? -10.467 -9.899 -4.484 1.00 96.62 99 GLN A O 1
ATOM 798 N N . GLU A 1 100 ? -12.500 -8.962 -4.411 1.00 95.94 100 GLU A N 1
ATOM 799 C CA . GLU A 1 100 ? -13.196 -10.136 -3.864 1.00 95.94 100 GLU A CA 1
ATOM 800 C C . GLU A 1 100 ? -13.182 -11.342 -4.823 1.00 95.94 100 GLU A C 1
ATOM 802 O O . GLU A 1 100 ? -13.356 -12.482 -4.398 1.00 95.94 100 GLU A O 1
ATOM 807 N N . ASP A 1 101 ? -12.936 -11.122 -6.116 1.00 96.06 101 ASP A N 1
ATOM 808 C CA . ASP A 1 101 ? -12.725 -12.173 -7.120 1.00 96.06 101 ASP A CA 1
ATOM 809 C C . ASP A 1 101 ? -11.240 -12.541 -7.310 1.00 96.06 101 ASP A C 1
ATOM 811 O O . ASP A 1 101 ? -10.919 -13.446 -8.082 1.00 96.06 101 ASP A O 1
ATOM 815 N N . GLY A 1 102 ? -10.333 -11.862 -6.601 1.00 95.62 102 GLY A N 1
ATOM 816 C CA . GLY A 1 102 ? -8.890 -12.059 -6.689 1.00 95.62 102 GLY A CA 1
ATOM 817 C C . GLY A 1 102 ? -8.200 -11.307 -7.829 1.00 95.62 102 GLY A C 1
ATOM 818 O O . GLY A 1 102 ? -6.986 -11.449 -7.999 1.00 95.62 102 GLY A O 1
ATOM 819 N N . SER A 1 103 ? -8.936 -10.520 -8.617 1.00 96.75 103 SER A N 1
ATOM 820 C CA . SER A 1 103 ? -8.358 -9.625 -9.620 1.00 96.75 103 SER A CA 1
ATOM 821 C C . SER A 1 103 ? -7.668 -8.419 -8.969 1.00 96.75 103 SER A C 1
ATOM 823 O O . SER A 1 103 ? -7.916 -8.079 -7.809 1.00 96.75 103 SER A O 1
ATOM 825 N N . ILE A 1 104 ? -6.776 -7.765 -9.715 1.00 96.06 104 ILE A N 1
ATOM 826 C CA . ILE A 1 104 ? -6.146 -6.512 -9.292 1.00 96.06 104 ILE A CA 1
ATOM 827 C C . ILE A 1 104 ? -6.950 -5.345 -9.857 1.00 96.06 104 ILE A C 1
ATOM 829 O O . ILE A 1 104 ? -7.162 -5.261 -11.065 1.00 96.06 104 ILE A O 1
ATOM 833 N N . GLY A 1 105 ? -7.369 -4.424 -8.994 1.00 93.38 105 GLY A N 1
ATOM 834 C CA . GLY A 1 105 ? -8.131 -3.244 -9.393 1.00 93.38 105 GLY A CA 1
ATOM 835 C C . GLY A 1 105 ? -7.748 -1.988 -8.620 1.00 93.38 105 GLY A C 1
ATOM 836 O O . GLY A 1 105 ? -6.905 -2.013 -7.721 1.00 93.38 105 GLY A O 1
ATOM 837 N N . ASN A 1 106 ? -8.392 -0.875 -8.986 1.00 91.19 106 ASN A N 1
ATOM 838 C CA . ASN A 1 106 ? -8.257 0.430 -8.327 1.00 91.19 106 ASN A CA 1
ATOM 839 C C . ASN A 1 106 ? -6.793 0.877 -8.172 1.00 91.19 106 ASN A C 1
ATOM 841 O O . ASN A 1 106 ? -6.405 1.418 -7.134 1.00 91.19 106 ASN A O 1
ATOM 845 N N . ILE A 1 107 ? -5.987 0.632 -9.208 1.00 93.19 107 ILE A N 1
ATOM 846 C CA . ILE A 1 107 ? -4.568 0.970 -9.222 1.00 93.19 107 ILE A CA 1
ATOM 847 C C . ILE A 1 107 ? -4.431 2.494 -9.208 1.00 93.19 107 ILE A C 1
ATOM 849 O O . ILE A 1 107 ? -4.974 3.200 -10.055 1.00 93.19 107 ILE A O 1
ATOM 853 N N . LYS A 1 108 ? -3.690 2.999 -8.230 1.00 92.00 108 LYS A N 1
ATOM 854 C CA . LYS A 1 108 ? -3.254 4.385 -8.133 1.00 92.00 108 LYS A CA 1
ATOM 855 C C . LYS A 1 108 ? -1.751 4.380 -7.947 1.00 92.00 108 LYS A C 1
ATOM 857 O O . LYS A 1 108 ? -1.223 3.596 -7.164 1.00 92.00 108 LYS A O 1
ATOM 862 N N . MET A 1 109 ? -1.054 5.274 -8.626 1.00 92.19 109 MET A N 1
ATOM 863 C CA . MET A 1 109 ? 0.387 5.395 -8.471 1.00 92.19 109 MET A CA 1
ATOM 864 C C . MET A 1 109 ? 0.828 6.839 -8.506 1.00 92.19 109 MET A C 1
ATOM 866 O O . MET A 1 109 ? 0.111 7.721 -8.974 1.00 92.19 109 MET A O 1
ATOM 870 N N . ARG A 1 110 ? 2.003 7.060 -7.934 1.00 89.62 110 ARG A N 1
ATOM 871 C CA . ARG A 1 110 ? 2.615 8.370 -7.830 1.00 89.62 110 ARG A CA 1
ATOM 872 C C . ARG A 1 110 ? 4.121 8.201 -7.858 1.00 89.62 110 ARG A C 1
ATOM 874 O O . ARG A 1 110 ? 4.710 7.651 -6.926 1.00 89.62 110 ARG A O 1
ATOM 881 N N . GLY A 1 111 ? 4.720 8.691 -8.925 1.00 89.19 111 GLY A N 1
ATOM 882 C CA . GLY A 1 111 ? 6.146 8.727 -9.168 1.00 89.19 111 GLY A CA 1
ATOM 883 C C . GLY A 1 111 ? 6.663 10.151 -9.372 1.00 89.19 111 GLY A C 1
ATOM 884 O O . GLY A 1 111 ? 5.938 11.139 -9.170 1.00 89.19 111 GLY A O 1
ATOM 885 N N . PRO A 1 112 ? 7.952 10.267 -9.720 1.00 89.19 112 PRO A N 1
ATOM 886 C CA . PRO A 1 112 ? 8.564 11.531 -10.114 1.00 89.19 112 PRO A CA 1
ATOM 887 C C . PRO A 1 112 ? 8.274 11.891 -11.579 1.00 89.19 112 PRO A C 1
ATOM 889 O O . PRO A 1 112 ? 8.303 13.070 -11.913 1.00 89.19 112 PRO A O 1
ATOM 892 N N . ASP A 1 113 ? 7.985 10.903 -12.431 1.00 94.38 113 ASP A N 1
ATOM 893 C CA . ASP A 1 113 ? 7.779 11.083 -13.867 1.00 94.38 113 ASP A CA 1
ATOM 894 C C . ASP A 1 113 ? 6.863 9.992 -14.437 1.00 94.38 113 ASP A C 1
ATOM 896 O O . ASP A 1 113 ? 6.897 8.841 -13.987 1.00 94.38 113 ASP A O 1
ATOM 900 N N . LYS A 1 114 ? 6.088 10.356 -15.463 1.00 95.94 114 LYS A N 1
ATOM 901 C CA . LYS A 1 114 ? 5.126 9.472 -16.119 1.00 95.94 114 LYS A CA 1
ATOM 902 C C . LYS A 1 114 ? 5.787 8.247 -16.759 1.00 95.94 114 LYS A C 1
ATOM 904 O O . LYS A 1 114 ? 5.214 7.169 -16.715 1.00 95.94 114 LYS A O 1
ATOM 909 N N . LEU A 1 115 ? 7.007 8.364 -17.287 1.00 95.31 115 LEU A N 1
ATOM 910 C CA . LEU A 1 115 ? 7.713 7.230 -17.896 1.00 95.31 115 LEU A CA 1
ATOM 911 C C . LEU A 1 115 ? 7.929 6.084 -16.899 1.00 95.31 115 LEU A C 1
ATOM 913 O O . LEU A 1 115 ? 7.858 4.913 -17.268 1.00 95.31 115 LEU A O 1
ATOM 917 N N . LEU A 1 116 ? 8.189 6.418 -15.632 1.00 95.44 116 LEU A N 1
ATOM 918 C CA . LEU A 1 116 ? 8.352 5.424 -14.573 1.00 95.44 116 LEU A CA 1
ATOM 919 C C . LEU A 1 116 ? 7.002 4.896 -14.075 1.00 95.44 116 LEU A C 1
ATOM 921 O O . LEU A 1 116 ? 6.900 3.719 -13.730 1.00 95.44 116 LEU A O 1
ATOM 925 N N . GLU A 1 117 ? 5.977 5.752 -14.036 1.00 95.88 117 GLU A N 1
ATOM 926 C CA . GLU A 1 117 ? 4.602 5.360 -13.704 1.00 95.88 117 GLU A CA 1
ATOM 927 C C . GLU A 1 117 ? 4.042 4.368 -14.735 1.00 95.88 117 GLU A C 1
ATOM 929 O O . GLU A 1 117 ? 3.588 3.298 -14.346 1.00 95.88 117 GLU A O 1
ATOM 934 N N . ASP A 1 118 ? 4.176 4.643 -16.034 1.00 96.69 118 ASP A N 1
ATOM 935 C CA . ASP A 1 118 ? 3.689 3.774 -17.115 1.00 96.69 118 ASP A CA 1
ATOM 936 C C . ASP A 1 118 ? 4.328 2.368 -17.043 1.00 96.69 118 ASP A C 1
ATOM 938 O O . ASP A 1 118 ? 3.674 1.338 -17.231 1.00 96.69 118 ASP A O 1
ATOM 942 N N . GLU A 1 119 ? 5.620 2.290 -16.716 1.00 97.06 119 GLU A N 1
ATOM 943 C CA . GLU A 1 119 ? 6.306 1.009 -16.534 1.00 97.06 119 GLU A CA 1
ATOM 944 C C . GLU A 1 119 ? 5.881 0.289 -15.249 1.00 97.06 119 GLU A C 1
ATOM 946 O O . GLU A 1 119 ? 5.721 -0.936 -15.241 1.00 97.06 119 GLU A O 1
ATOM 951 N N . ALA A 1 120 ? 5.668 1.029 -14.162 1.00 96.31 120 ALA A N 1
ATOM 952 C CA . ALA A 1 120 ? 5.108 0.473 -12.940 1.00 96.31 120 ALA A CA 1
ATOM 953 C C . ALA A 1 120 ? 3.701 -0.101 -13.187 1.00 96.31 120 ALA A C 1
ATOM 955 O O . ALA A 1 120 ? 3.426 -1.234 -12.787 1.00 96.31 120 ALA A O 1
ATOM 956 N N . GLU A 1 121 ? 2.842 0.616 -13.914 1.00 96.06 121 GLU A N 1
ATOM 957 C CA . GLU A 1 121 ? 1.519 0.145 -14.334 1.00 96.06 121 GLU A CA 1
ATOM 958 C C . GLU A 1 121 ? 1.610 -1.144 -15.156 1.00 96.06 121 GLU A C 1
ATOM 960 O O . GLU A 1 121 ? 0.895 -2.118 -14.894 1.00 96.06 121 GLU A O 1
ATOM 965 N N . ARG A 1 122 ? 2.552 -1.208 -16.103 1.00 97.06 122 ARG A N 1
ATOM 966 C CA . ARG A 1 122 ? 2.794 -2.414 -16.901 1.00 97.06 122 ARG A CA 1
ATOM 967 C C . ARG A 1 122 ? 3.194 -3.610 -16.031 1.00 97.06 122 ARG A C 1
ATOM 969 O O . ARG A 1 122 ? 2.731 -4.721 -16.264 1.00 97.06 122 ARG A O 1
ATOM 976 N N . ILE A 1 123 ? 4.050 -3.423 -15.028 1.00 96.31 123 ILE A N 1
ATOM 977 C CA . ILE A 1 123 ? 4.459 -4.514 -14.127 1.00 96.31 123 ILE A CA 1
ATOM 978 C C . ILE A 1 123 ? 3.264 -5.029 -13.310 1.00 96.31 123 ILE A C 1
ATOM 980 O O . ILE A 1 123 ? 3.106 -6.243 -13.156 1.00 96.31 123 ILE A O 1
ATOM 984 N N . ILE A 1 124 ? 2.426 -4.122 -12.805 1.00 95.94 124 ILE A N 1
ATOM 985 C CA . ILE A 1 124 ? 1.264 -4.455 -11.968 1.00 95.94 124 ILE A CA 1
ATOM 986 C C . ILE A 1 124 ? 0.144 -5.100 -12.786 1.00 95.94 124 ILE A C 1
ATOM 988 O O . ILE A 1 124 ? -0.445 -6.076 -12.334 1.00 95.94 124 ILE A O 1
ATOM 992 N N . SER A 1 125 ? -0.108 -4.636 -14.010 1.00 94.62 125 SER A N 1
ATOM 993 C CA . SER A 1 125 ? -1.101 -5.245 -14.912 1.00 94.62 125 SER A CA 1
ATOM 994 C C . SER A 1 125 ? -0.741 -6.668 -15.357 1.00 94.62 125 SER A C 1
ATOM 996 O O . SER A 1 125 ? -1.615 -7.417 -15.781 1.00 94.62 125 SER A O 1
ATOM 998 N N . LEU A 1 126 ? 0.528 -7.071 -15.226 1.00 96.25 126 LEU A N 1
ATOM 999 C CA . LEU A 1 126 ? 0.976 -8.446 -15.460 1.00 96.25 126 LEU A CA 1
ATOM 1000 C C . LEU A 1 126 ? 0.817 -9.364 -14.242 1.00 96.25 126 LEU A C 1
ATOM 1002 O O . LEU A 1 126 ? 1.170 -10.543 -14.335 1.00 96.25 126 LEU A O 1
ATOM 1006 N N . LEU A 1 127 ? 0.365 -8.852 -13.093 1.00 96.38 127 LEU A N 1
ATOM 1007 C CA . LEU A 1 127 ? 0.133 -9.693 -11.923 1.00 96.38 127 LEU A CA 1
ATOM 1008 C C . LEU A 1 127 ? -0.915 -10.765 -12.238 1.00 96.38 127 LEU A C 1
ATOM 1010 O O . LEU A 1 127 ? -1.928 -10.469 -12.874 1.00 96.38 127 LEU A O 1
ATOM 1014 N N . PRO A 1 128 ? -0.697 -12.010 -11.790 1.00 96.19 128 PRO A N 1
ATOM 1015 C CA . PRO A 1 128 ? -1.699 -13.041 -11.959 1.00 96.19 128 PRO A CA 1
ATOM 1016 C C . PRO A 1 128 ? -2.897 -12.761 -11.047 1.00 96.19 128 PRO A C 1
ATOM 1018 O O . PRO A 1 128 ? -2.762 -12.136 -9.992 1.00 96.19 128 PRO A O 1
ATOM 1021 N N . GLN A 1 129 ? -4.056 -13.291 -11.429 1.00 96.12 129 GLN A N 1
ATOM 1022 C CA . GLN A 1 129 ? -5.195 -13.374 -10.523 1.00 96.12 129 GLN A CA 1
ATOM 1023 C C . GLN A 1 129 ? -4.824 -14.238 -9.310 1.00 96.12 129 GLN A C 1
ATOM 1025 O O . GLN A 1 129 ? -4.144 -15.259 -9.441 1.00 96.12 129 GLN A O 1
ATOM 1030 N N . MET A 1 130 ? -5.248 -13.803 -8.129 1.00 95.56 130 MET A N 1
ATOM 1031 C CA . MET A 1 130 ? -4.890 -14.407 -6.846 1.00 95.56 130 MET A CA 1
ATOM 1032 C C . MET A 1 130 ? -6.101 -15.097 -6.225 1.00 95.56 130 MET A C 1
ATOM 1034 O O . MET A 1 130 ? -7.238 -14.862 -6.627 1.00 95.56 130 MET A O 1
ATOM 1038 N N . VAL A 1 131 ? -5.883 -15.918 -5.201 1.00 96.56 131 VAL A N 1
ATOM 1039 C CA . VAL A 1 131 ? -6.992 -16.284 -4.313 1.00 96.56 131 VAL A CA 1
ATOM 1040 C C . VAL A 1 131 ? -7.315 -15.052 -3.460 1.00 96.56 131 VAL A C 1
ATOM 1042 O O . VAL A 1 131 ? -6.389 -14.492 -2.867 1.00 96.56 131 VAL A O 1
ATOM 1045 N N . PRO A 1 132 ? -8.578 -14.595 -3.400 1.00 97.19 132 PRO A N 1
ATOM 1046 C CA . PRO A 1 132 ? -8.957 -13.409 -2.638 1.00 97.19 132 PRO A CA 1
ATOM 1047 C C . PRO A 1 132 ? -8.772 -13.616 -1.133 1.00 97.19 132 PRO A C 1
ATOM 1049 O O . PRO A 1 132 ? -8.803 -14.743 -0.635 1.00 97.19 132 PRO A O 1
ATOM 1052 N N . GLY A 1 133 ? -8.611 -12.508 -0.409 1.00 95.75 133 GLY A N 1
ATOM 1053 C CA . GLY A 1 133 ? -8.602 -12.521 1.049 1.00 95.75 133 GLY A CA 1
ATOM 1054 C C . GLY A 1 133 ? -9.993 -12.795 1.615 1.00 95.75 133 GLY A C 1
ATOM 1055 O O . GLY A 1 133 ? -11.006 -12.476 0.990 1.00 95.75 133 GLY A O 1
ATOM 1056 N N . GLU A 1 134 ? -10.044 -13.365 2.814 1.00 94.62 134 GLU A N 1
ATOM 1057 C CA . GLU A 1 134 ? -11.289 -13.697 3.504 1.00 94.62 134 GLU A CA 1
ATOM 1058 C C . GLU A 1 134 ? -11.236 -13.218 4.956 1.00 94.62 134 GLU A C 1
ATOM 1060 O O . GLU A 1 134 ? -10.239 -13.406 5.659 1.00 94.62 134 GLU A O 1
ATOM 1065 N N . GLN A 1 135 ? -12.335 -12.619 5.402 1.00 91.75 135 GLN A N 1
ATOM 1066 C CA . GLN A 1 135 ? -12.541 -12.159 6.767 1.00 91.75 135 GLN A CA 1
ATOM 1067 C C . GLN A 1 135 ? -13.905 -12.652 7.247 1.00 91.75 135 GLN A C 1
ATOM 1069 O O . GLN A 1 135 ? -14.929 -12.336 6.641 1.00 91.75 135 GLN A O 1
ATOM 1074 N N . GLY A 1 136 ? -13.938 -13.433 8.330 1.00 88.75 136 GLY A N 1
ATOM 1075 C CA . GLY A 1 136 ? -15.190 -13.948 8.884 1.00 88.75 136 GLY A CA 1
ATOM 1076 C C . GLY A 1 136 ? -15.993 -14.805 7.900 1.00 88.75 136 GLY A C 1
ATOM 1077 O O . GLY A 1 136 ? -17.219 -14.747 7.903 1.00 88.75 136 GLY A O 1
ATOM 1078 N N . GLY A 1 137 ? -15.324 -15.557 7.019 1.00 89.62 137 GLY A N 1
ATOM 1079 C CA . GLY A 1 137 ? -15.987 -16.369 5.990 1.00 89.62 137 GLY A CA 1
ATOM 1080 C C . GLY A 1 137 ? -16.381 -15.612 4.718 1.00 89.62 137 GLY A C 1
ATOM 1081 O O . GLY A 1 137 ? -16.847 -16.235 3.766 1.00 89.62 137 GLY A O 1
ATOM 1082 N N . VAL A 1 138 ? -16.206 -14.287 4.677 1.00 91.44 138 VAL A N 1
ATOM 1083 C CA . VAL A 1 138 ? -16.596 -13.438 3.544 1.00 91.44 138 VAL A CA 1
ATOM 1084 C C . VAL A 1 138 ? -15.353 -12.985 2.788 1.00 91.44 138 VAL A C 1
ATOM 1086 O O . VAL A 1 138 ? -14.373 -12.561 3.398 1.00 91.44 138 VAL A O 1
ATOM 1089 N N . LYS A 1 139 ? -15.385 -13.070 1.454 1.00 95.38 139 LYS A N 1
ATOM 1090 C CA . LYS A 1 139 ? -14.323 -12.525 0.600 1.00 95.38 139 LYS A CA 1
ATOM 1091 C C . LYS A 1 139 ? -14.353 -11.003 0.662 1.00 95.38 139 LYS A C 1
ATOM 1093 O O . LYS A 1 139 ? -15.424 -10.414 0.581 1.00 95.38 139 LYS A O 1
ATOM 1098 N N . VAL A 1 140 ? -13.191 -10.386 0.817 1.00 94.75 140 VAL A N 1
ATOM 1099 C CA . VAL A 1 140 ? -13.064 -8.940 1.045 1.00 94.75 140 VAL A CA 1
ATOM 1100 C C . VAL A 1 140 ? -12.004 -8.341 0.136 1.00 94.75 140 VAL A C 1
ATOM 1102 O O . VAL A 1 140 ? -11.102 -9.041 -0.332 1.00 94.75 140 VAL A O 1
ATOM 1105 N N . ARG A 1 141 ? -12.085 -7.029 -0.087 1.00 95.75 141 ARG A N 1
ATOM 1106 C CA . ARG A 1 141 ? -11.044 -6.302 -0.808 1.00 95.75 141 ARG A CA 1
ATOM 1107 C C . ARG A 1 141 ? -9.863 -6.054 0.116 1.00 95.75 141 ARG A C 1
ATOM 1109 O O . ARG A 1 141 ? -10.024 -5.710 1.287 1.00 95.75 141 ARG A O 1
ATOM 1116 N N . VAL A 1 142 ? -8.656 -6.194 -0.415 1.00 94.75 142 VAL A N 1
ATOM 1117 C CA . VAL A 1 142 ? -7.429 -6.014 0.364 1.00 94.75 142 VAL A CA 1
ATOM 1118 C C . VAL A 1 142 ? -6.580 -4.920 -0.278 1.00 94.75 142 VAL A C 1
ATOM 1120 O O . VAL A 1 142 ? -6.017 -5.155 -1.351 1.00 94.75 142 VAL A O 1
ATOM 1123 N N . PRO A 1 143 ? -6.474 -3.724 0.339 1.00 92.69 143 PRO A N 1
ATOM 1124 C CA . PRO A 1 143 ? -5.558 -2.696 -0.131 1.00 92.69 143 PRO A CA 1
ATOM 1125 C C . PRO A 1 143 ? -4.115 -3.143 0.098 1.00 92.69 143 PRO A C 1
ATOM 1127 O O . PRO A 1 143 ? -3.753 -3.610 1.183 1.00 92.69 143 PRO A O 1
ATOM 1130 N N . PHE A 1 144 ? -3.275 -2.952 -0.912 1.00 90.88 144 PHE A N 1
ATOM 1131 C CA . PHE A 1 144 ? -1.854 -3.247 -0.843 1.00 90.88 144 PHE A CA 1
ATOM 1132 C C . PHE A 1 144 ? -1.041 -2.124 -1.482 1.00 90.88 144 PHE A C 1
ATOM 1134 O O . PHE A 1 144 ? -1.386 -1.618 -2.550 1.00 90.88 144 PHE A O 1
ATOM 1141 N N . SER A 1 145 ? 0.052 -1.740 -0.821 1.00 88.38 145 SER A N 1
ATOM 1142 C CA . SER A 1 145 ? 0.965 -0.711 -1.312 1.00 88.38 145 SER A CA 1
ATOM 1143 C C . SER A 1 145 ? 2.374 -1.250 -1.461 1.00 88.38 145 SER A C 1
ATOM 1145 O O . SER A 1 145 ? 2.874 -1.984 -0.602 1.00 88.38 145 SER A O 1
ATOM 1147 N N . ILE A 1 146 ? 3.015 -0.897 -2.569 1.00 88.12 146 ILE A N 1
ATOM 1148 C CA . ILE A 1 146 ? 4.372 -1.324 -2.875 1.00 88.12 146 ILE A CA 1
ATOM 1149 C C . ILE A 1 146 ? 5.148 -0.215 -3.593 1.00 88.12 146 ILE A C 1
ATOM 1151 O O . ILE A 1 146 ? 4.686 0.306 -4.610 1.00 88.12 146 ILE A O 1
ATOM 1155 N N . PRO A 1 147 ? 6.343 0.146 -3.099 1.00 87.50 147 PRO A N 1
ATOM 1156 C CA . PRO A 1 147 ? 7.235 1.028 -3.831 1.00 87.50 147 PRO A CA 1
ATOM 1157 C C . PRO A 1 147 ? 8.054 0.243 -4.866 1.00 87.50 147 PRO A C 1
ATOM 1159 O O . PRO A 1 147 ? 8.616 -0.811 -4.555 1.00 87.50 147 PRO A O 1
ATOM 1162 N N . ILE A 1 148 ? 8.191 0.793 -6.074 1.00 89.56 148 ILE A N 1
ATOM 1163 C CA . ILE A 1 148 ? 9.182 0.366 -7.071 1.00 89.56 148 ILE A CA 1
ATOM 1164 C C . ILE A 1 148 ? 10.233 1.470 -7.196 1.00 89.56 148 ILE A C 1
ATOM 1166 O O . ILE A 1 148 ? 9.910 2.622 -7.482 1.00 89.56 148 ILE A O 1
ATOM 1170 N N . ASN A 1 149 ? 11.501 1.127 -6.960 1.00 88.12 149 ASN A N 1
ATOM 1171 C CA . ASN A 1 149 ? 12.614 2.071 -7.045 1.00 88.12 149 ASN A CA 1
ATOM 1172 C C . ASN A 1 149 ? 13.324 1.923 -8.398 1.00 88.12 149 ASN A C 1
ATOM 1174 O O . ASN A 1 149 ? 13.899 0.873 -8.682 1.00 88.12 149 ASN A O 1
ATOM 1178 N N . PHE A 1 150 ? 13.341 2.990 -9.190 1.00 89.50 150 PHE A N 1
ATOM 1179 C CA . PHE A 1 150 ? 14.102 3.100 -10.429 1.00 89.50 150 PHE A CA 1
ATOM 1180 C C . PHE A 1 150 ? 15.406 3.841 -10.147 1.00 89.50 150 PHE A C 1
ATOM 1182 O O . PHE A 1 150 ? 15.397 5.008 -9.757 1.00 89.50 150 PHE A O 1
ATOM 1189 N N . ARG A 1 151 ? 16.536 3.157 -10.329 1.00 88.19 151 ARG A N 1
ATOM 1190 C CA . ARG A 1 151 ? 17.883 3.716 -10.154 1.00 88.19 151 ARG A CA 1
ATOM 1191 C C . ARG A 1 151 ? 18.753 3.312 -11.334 1.00 88.19 151 ARG A C 1
ATOM 1193 O O . ARG A 1 151 ? 18.735 2.139 -11.711 1.00 88.19 151 ARG A O 1
ATOM 1200 N N . LEU A 1 152 ? 19.476 4.261 -11.927 1.00 84.94 152 LEU A N 1
ATOM 1201 C CA . LEU A 1 152 ? 20.485 3.918 -12.930 1.00 84.94 152 LEU A CA 1
ATOM 1202 C C . LEU A 1 152 ? 21.707 3.403 -12.178 1.00 84.94 152 LEU A C 1
ATOM 1204 O O . LEU A 1 152 ? 22.182 4.051 -11.246 1.00 84.94 152 LEU A O 1
ATOM 1208 N N . LYS A 1 153 ? 22.196 2.225 -12.558 1.00 72.44 153 LYS A N 1
ATOM 1209 C CA . LYS A 1 153 ? 23.497 1.760 -12.083 1.00 72.44 153 LYS A CA 1
ATOM 1210 C C . LYS A 1 153 ? 24.564 2.583 -12.798 1.00 72.44 153 LYS A C 1
ATOM 1212 O O . LYS A 1 153 ? 24.561 2.634 -14.026 1.00 72.44 153 LYS A O 1
ATOM 1217 N N . GLY A 1 154 ? 25.444 3.234 -12.042 1.00 61.28 154 GLY A N 1
ATOM 1218 C CA . GLY A 1 154 ? 26.634 3.861 -12.616 1.00 61.28 154 GLY A CA 1
ATOM 1219 C C . GLY A 1 154 ? 27.591 2.806 -13.201 1.00 61.28 154 GLY A C 1
ATOM 1220 O O . GLY A 1 154 ? 27.461 1.624 -12.869 1.00 61.28 154 GLY A O 1
ATOM 1221 N N . PRO A 1 155 ? 28.572 3.205 -14.035 1.00 47.00 155 PRO A N 1
ATOM 1222 C CA . PRO A 1 155 ? 29.569 2.292 -14.610 1.00 47.00 155 PRO A CA 1
ATOM 1223 C C . PRO A 1 155 ? 30.393 1.489 -13.583 1.00 47.00 155 PRO A C 1
ATOM 1225 O O . PRO A 1 155 ? 30.983 0.479 -13.954 1.00 47.00 155 PRO A O 1
ATOM 1228 N N . ASP A 1 156 ? 30.388 1.881 -12.304 1.00 48.50 156 ASP A N 1
ATOM 1229 C CA . ASP A 1 156 ? 31.287 1.354 -11.268 1.00 48.50 156 ASP A CA 1
ATOM 1230 C C . ASP A 1 156 ? 30.585 0.551 -10.148 1.00 48.50 156 ASP A C 1
ATOM 1232 O O . ASP A 1 156 ? 31.090 0.462 -9.034 1.00 48.50 156 ASP A O 1
ATOM 1236 N N . GLU A 1 157 ? 29.429 -0.076 -10.397 1.00 47.00 157 GLU A N 1
ATOM 1237 C CA . GLU A 1 157 ? 28.761 -0.945 -9.401 1.00 47.00 157 GLU A CA 1
ATOM 1238 C C . GLU A 1 157 ? 28.956 -2.446 -9.668 1.00 47.00 157 GLU A C 1
ATOM 1240 O O . GLU A 1 157 ? 28.010 -3.233 -9.721 1.00 47.00 157 GLU A O 1
ATOM 1245 N N . ASN A 1 158 ? 30.216 -2.862 -9.798 1.00 44.47 158 ASN A N 1
ATOM 1246 C CA . ASN A 1 158 ? 30.619 -4.266 -9.691 1.00 44.47 158 ASN A CA 1
ATOM 1247 C C . ASN A 1 158 ? 31.661 -4.435 -8.570 1.00 44.47 158 ASN A C 1
ATOM 1249 O O . ASN A 1 158 ? 32.720 -5.014 -8.770 1.00 44.47 158 ASN A O 1
ATOM 1253 N N . THR A 1 159 ? 31.388 -3.908 -7.374 1.00 40.38 159 THR A N 1
ATOM 1254 C CA . THR A 1 159 ? 32.080 -4.333 -6.145 1.00 40.38 159 THR A CA 1
ATOM 1255 C C . THR A 1 159 ? 31.080 -4.399 -4.996 1.00 40.38 159 THR A C 1
ATOM 1257 O O . THR A 1 159 ? 30.333 -3.460 -4.739 1.00 40.38 159 THR A O 1
ATOM 1260 N N . ALA A 1 160 ? 31.025 -5.560 -4.351 1.00 44.12 160 ALA A N 1
ATOM 1261 C CA . ALA A 1 160 ? 30.167 -5.842 -3.214 1.00 44.12 160 ALA A CA 1
ATOM 1262 C C . ALA A 1 160 ? 30.500 -4.963 -1.990 1.00 44.12 160 ALA A C 1
ATOM 1264 O O . ALA A 1 160 ? 31.661 -4.632 -1.774 1.00 44.12 160 ALA A O 1
ATOM 1265 N N . LEU A 1 161 ? 29.465 -4.751 -1.161 1.00 42.34 161 LEU A N 1
ATOM 1266 C CA . LEU A 1 161 ? 29.408 -4.125 0.176 1.00 42.34 161 LEU A CA 1
ATOM 1267 C C . LEU A 1 161 ? 28.968 -2.650 0.213 1.00 42.34 161 LEU A C 1
ATOM 1269 O O . LEU A 1 161 ? 29.734 -1.728 -0.020 1.00 42.34 161 LEU A O 1
ATOM 1273 N N . GLN A 1 162 ? 27.690 -2.497 0.578 1.00 45.44 162 GLN A N 1
ATOM 1274 C CA . GLN A 1 162 ? 27.109 -1.456 1.433 1.00 45.44 162 GLN A CA 1
ATOM 1275 C C . GLN A 1 162 ? 27.986 -0.230 1.743 1.00 45.44 162 GLN A C 1
ATOM 1277 O O . GLN A 1 162 ? 28.910 -0.311 2.547 1.00 45.44 162 GLN A O 1
ATOM 1282 N N . SER A 1 163 ? 27.521 0.944 1.328 1.00 37.06 163 SER A N 1
ATOM 1283 C CA . SER A 1 163 ? 27.480 2.099 2.223 1.00 37.06 163 SER A CA 1
ATOM 1284 C C . SER A 1 163 ? 26.425 3.090 1.747 1.00 37.06 163 SER A C 1
ATOM 1286 O O . SER A 1 163 ? 26.137 3.244 0.561 1.00 37.06 163 SER A O 1
ATOM 1288 N N . ALA A 1 164 ? 25.754 3.664 2.737 1.00 43.00 164 ALA A N 1
ATOM 1289 C CA . ALA A 1 164 ? 24.738 4.681 2.593 1.00 43.00 164 ALA A CA 1
ATOM 1290 C C . ALA A 1 164 ? 25.261 5.854 1.754 1.00 43.00 164 ALA A C 1
ATOM 1292 O O . ALA A 1 164 ? 26.387 6.267 1.989 1.00 43.00 164 ALA A O 1
ATOM 1293 N N . GLU A 1 165 ? 24.431 6.353 0.825 1.00 43.41 165 GLU A N 1
ATOM 1294 C CA . GLU A 1 165 ? 24.484 7.676 0.152 1.00 43.41 165 GLU A CA 1
ATOM 1295 C C . GLU A 1 165 ? 24.092 7.655 -1.345 1.00 43.41 165 GLU A C 1
ATOM 1297 O O . GLU A 1 165 ? 24.488 8.525 -2.119 1.00 43.41 165 GLU A O 1
ATOM 1302 N N . SER A 1 166 ? 23.213 6.747 -1.794 1.00 38.44 166 SER A N 1
ATOM 1303 C CA . SER A 1 166 ? 22.511 6.951 -3.077 1.00 38.44 166 SER A CA 1
ATOM 1304 C C . SER A 1 166 ? 21.460 8.062 -2.930 1.00 38.44 166 SER A C 1
ATOM 1306 O O . SER A 1 166 ? 20.307 7.815 -2.568 1.00 38.44 166 SER A O 1
ATOM 1308 N N . ARG A 1 167 ? 21.889 9.305 -3.159 1.00 47.38 167 ARG A N 1
ATOM 1309 C CA . ARG A 1 167 ? 21.057 10.515 -3.180 1.00 47.38 167 ARG A CA 1
ATOM 1310 C C . ARG A 1 167 ? 19.938 10.395 -4.233 1.00 47.38 167 ARG A C 1
ATOM 1312 O O . ARG A 1 167 ? 20.206 9.993 -5.358 1.00 47.38 167 ARG A O 1
ATOM 1319 N N . SER A 1 168 ? 18.729 10.816 -3.827 1.00 44.72 168 SER A N 1
ATOM 1320 C CA . SER A 1 168 ? 17.461 11.011 -4.580 1.00 44.72 168 SER A CA 1
ATOM 1321 C C . SER A 1 168 ? 16.326 9.976 -4.461 1.00 44.72 168 SER A C 1
ATOM 1323 O O . SER A 1 168 ? 15.288 10.135 -5.099 1.00 44.72 168 SER A O 1
ATOM 1325 N N . VAL A 1 169 ? 16.409 9.003 -3.549 1.00 50.59 169 VAL A N 1
ATOM 1326 C CA . VAL A 1 169 ? 15.185 8.361 -3.032 1.00 50.59 169 VAL A CA 1
ATOM 1327 C C . VAL A 1 169 ? 15.040 8.754 -1.570 1.00 50.59 169 VAL A C 1
ATOM 1329 O O . VAL A 1 169 ? 15.868 8.347 -0.759 1.00 50.59 169 VAL A O 1
ATOM 1332 N N . SER A 1 170 ? 14.032 9.560 -1.226 1.00 53.91 170 SER A N 1
ATOM 1333 C CA . SER A 1 170 ? 13.725 9.886 0.169 1.00 53.91 170 SER A CA 1
ATOM 1334 C C . SER A 1 170 ? 13.443 8.585 0.930 1.00 53.91 170 SER A C 1
ATOM 1336 O O . SER A 1 170 ? 12.412 7.928 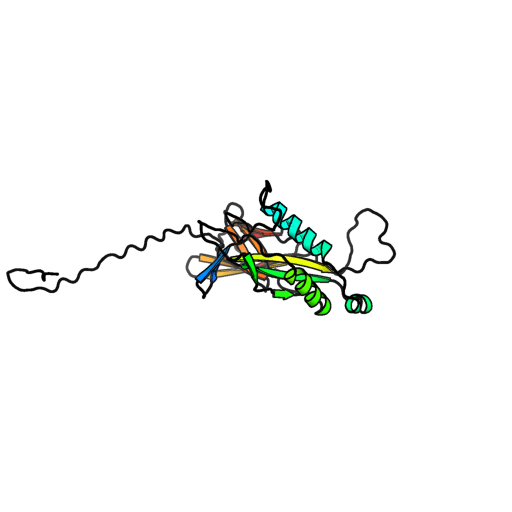0.782 1.00 53.91 170 SER A O 1
ATOM 1338 N N . ASN A 1 171 ? 14.411 8.154 1.734 1.00 62.97 171 ASN A N 1
ATOM 1339 C CA . ASN A 1 171 ? 14.266 7.033 2.667 1.00 62.97 171 ASN A CA 1
ATOM 1340 C C . ASN A 1 171 ? 13.715 7.503 4.021 1.00 62.97 171 ASN A C 1
ATOM 1342 O O . ASN A 1 171 ? 13.896 6.845 5.041 1.00 62.97 171 ASN A O 1
ATOM 1346 N N . LEU A 1 172 ? 13.045 8.651 4.011 1.00 75.19 172 LEU A N 1
ATOM 1347 C CA . LEU A 1 172 ? 12.555 9.351 5.181 1.00 75.19 172 LEU A CA 1
ATOM 1348 C C . LEU A 1 172 ? 11.045 9.153 5.249 1.00 75.19 172 LEU A C 1
ATOM 1350 O O . LEU A 1 172 ? 10.349 9.322 4.250 1.00 75.19 172 LEU A O 1
ATOM 1354 N N . MET A 1 173 ? 10.545 8.791 6.426 1.00 89.69 173 MET A N 1
ATOM 1355 C CA . MET A 1 173 ? 9.119 8.849 6.732 1.00 89.69 173 MET A CA 1
ATOM 1356 C C . MET A 1 173 ? 8.897 10.016 7.686 1.00 89.69 173 MET A C 1
ATOM 1358 O O . MET A 1 173 ? 9.444 10.034 8.794 1.00 89.69 173 MET A O 1
ATOM 1362 N N . SER A 1 174 ? 8.096 10.983 7.245 1.00 91.62 174 SER A N 1
ATOM 1363 C CA . SER A 1 174 ? 7.645 12.103 8.060 1.00 91.62 174 SER A CA 1
ATOM 1364 C C . SER A 1 174 ? 6.175 11.934 8.423 1.00 91.62 174 SER A C 1
ATOM 1366 O O . SER A 1 174 ? 5.342 11.645 7.563 1.00 91.62 174 SER A O 1
ATOM 1368 N N . VAL A 1 175 ? 5.854 12.115 9.699 1.00 93.75 175 VAL A N 1
ATOM 1369 C CA . VAL A 1 175 ? 4.501 12.072 10.246 1.00 93.75 175 VAL A CA 1
ATOM 1370 C C . VAL A 1 175 ? 4.187 13.444 10.820 1.00 93.75 175 VAL A C 1
ATOM 1372 O O . VAL A 1 175 ? 4.795 13.869 11.802 1.00 93.75 175 VAL A O 1
ATOM 1375 N N . MET A 1 176 ? 3.213 14.125 10.226 1.00 93.50 176 MET A N 1
ATOM 1376 C CA . MET A 1 176 ? 2.571 15.297 10.815 1.00 93.50 176 MET A CA 1
ATOM 1377 C C . MET A 1 176 ? 1.210 14.881 11.345 1.00 93.50 176 MET A C 1
ATOM 1379 O O . MET A 1 176 ? 0.416 14.309 10.605 1.00 93.50 176 MET A O 1
ATOM 1383 N N . ALA A 1 177 ? 0.916 15.163 12.608 1.00 94.25 177 ALA A N 1
ATOM 1384 C CA . ALA A 1 177 ? -0.360 14.787 13.196 1.00 94.25 177 ALA A CA 1
ATOM 1385 C C . ALA A 1 177 ? -0.951 15.905 14.046 1.00 94.25 177 ALA A C 1
ATOM 1387 O O . ALA A 1 177 ? -0.225 16.738 14.589 1.00 94.25 177 ALA A O 1
ATOM 1388 N N . TYR A 1 178 ? -2.272 15.922 14.176 1.00 94.31 178 TYR A N 1
ATOM 1389 C CA . TYR A 1 178 ? -2.963 16.821 15.090 1.00 94.31 178 TYR A CA 1
ATOM 1390 C C . TYR A 1 178 ? -4.185 16.165 15.718 1.00 94.31 178 TYR A C 1
ATOM 1392 O O . TYR A 1 178 ? -4.824 15.292 15.128 1.00 94.31 178 TYR A O 1
ATOM 1400 N N . ILE A 1 179 ? -4.503 16.608 16.932 1.00 93.62 179 ILE A N 1
ATOM 1401 C CA . ILE A 1 179 ? -5.656 16.127 17.688 1.00 93.62 179 ILE A CA 1
ATOM 1402 C C . ILE A 1 179 ? -6.914 16.851 17.213 1.00 93.62 179 ILE A C 1
ATOM 1404 O O . ILE A 1 179 ? -6.964 18.080 17.141 1.00 93.62 179 ILE A O 1
ATOM 1408 N N . LYS A 1 180 ? -7.956 16.075 16.936 1.00 92.88 180 LYS A N 1
ATOM 1409 C CA . LYS A 1 180 ? -9.308 16.519 16.609 1.00 92.88 180 LYS A CA 1
ATOM 1410 C C . LYS A 1 180 ? -10.264 15.918 17.634 1.00 92.88 180 LYS A C 1
ATOM 1412 O O . LYS A 1 180 ? -10.339 14.703 17.781 1.00 92.88 180 LYS A O 1
ATOM 1417 N N . LYS A 1 181 ? -11.010 16.765 18.342 1.00 91.00 181 LYS A N 1
ATOM 1418 C CA . LYS A 1 181 ? -12.007 16.319 19.327 1.00 91.00 181 LYS A CA 1
ATOM 1419 C C . LYS A 1 181 ? -13.383 16.261 18.679 1.00 91.00 181 LYS A C 1
ATOM 1421 O O . LYS A 1 181 ? -13.811 17.241 18.070 1.00 91.00 181 LYS A O 1
ATOM 1426 N N . VAL A 1 182 ? -14.072 15.132 18.817 1.00 89.38 182 VAL A N 1
ATOM 1427 C CA . VAL A 1 182 ? -15.454 14.952 18.354 1.00 89.38 182 VAL A CA 1
ATOM 1428 C C . VAL A 1 182 ? -16.262 14.374 19.512 1.00 89.38 182 VAL A C 1
ATOM 1430 O O . VAL A 1 182 ? -16.137 13.201 19.861 1.00 89.38 182 VAL A O 1
ATOM 1433 N N . GLY A 1 183 ? -17.073 15.220 20.152 1.00 90.25 183 GLY A N 1
ATOM 1434 C CA . GLY A 1 183 ? -17.766 14.856 21.389 1.00 90.25 183 GLY A CA 1
ATOM 1435 C C . GLY A 1 183 ? -16.776 14.532 22.512 1.00 90.25 183 GLY A C 1
ATOM 1436 O O . GLY A 1 183 ? -15.902 15.339 22.817 1.00 90.25 183 GLY A O 1
ATOM 1437 N N . ALA A 1 184 ? -16.916 13.349 23.115 1.00 88.19 184 ALA A N 1
ATOM 1438 C CA . ALA A 1 184 ? -16.031 12.858 24.177 1.00 88.19 184 ALA A CA 1
ATOM 1439 C C . ALA A 1 184 ? -14.792 12.098 23.660 1.00 88.19 184 ALA A C 1
ATOM 1441 O O . ALA A 1 184 ? -13.976 11.657 24.465 1.00 88.19 184 ALA A O 1
ATOM 1442 N N . LYS A 1 185 ? -14.661 11.915 22.340 1.00 90.25 185 LYS A N 1
ATOM 1443 C CA . LYS A 1 185 ? -13.588 11.130 21.721 1.00 90.25 185 LYS A CA 1
ATOM 1444 C C . LYS A 1 185 ? -12.514 12.029 21.119 1.00 90.25 185 LYS A C 1
ATOM 1446 O O . LYS A 1 185 ? -12.814 13.089 20.556 1.00 90.25 185 LYS A O 1
ATOM 1451 N N . GLU A 1 186 ? -11.269 11.579 21.208 1.00 92.44 186 GLU A N 1
ATOM 1452 C CA . GLU A 1 186 ? -10.120 12.222 20.578 1.00 92.44 186 GLU A CA 1
ATOM 1453 C C . GLU A 1 186 ? -9.652 11.392 19.386 1.00 92.44 186 GLU A C 1
ATOM 1455 O O . GLU A 1 186 ? -9.468 10.181 19.472 1.00 92.44 186 GLU A O 1
ATOM 1460 N N . PHE A 1 187 ? -9.470 12.067 18.258 1.00 92.94 187 PHE A N 1
ATOM 1461 C CA . PHE A 1 187 ? -8.978 11.483 17.025 1.00 92.94 187 PHE A CA 1
ATOM 1462 C C . PHE A 1 187 ? -7.643 12.120 16.682 1.00 92.94 187 PHE A C 1
ATOM 1464 O O . PHE A 1 187 ? -7.511 13.346 16.679 1.00 92.94 187 PHE A O 1
ATOM 1471 N N . LEU A 1 188 ? -6.654 11.300 16.360 1.00 93.94 188 LEU A N 1
ATOM 1472 C CA . LEU A 1 188 ? -5.404 11.763 15.791 1.00 93.94 188 LEU A CA 1
ATOM 1473 C C . LEU A 1 188 ? -5.523 11.696 14.271 1.00 93.94 188 LEU A C 1
ATOM 1475 O O . LEU A 1 188 ? -5.621 10.614 13.690 1.00 93.94 188 LEU A O 1
ATOM 1479 N N . ARG A 1 189 ? -5.521 12.862 13.624 1.00 94.88 189 ARG A N 1
ATOM 1480 C CA . ARG A 1 189 ? -5.433 12.950 12.168 1.00 94.88 189 ARG A CA 1
ATOM 1481 C C . ARG A 1 189 ? -3.973 13.095 11.773 1.00 94.88 189 ARG A C 1
ATOM 1483 O O . ARG A 1 189 ? -3.336 14.085 12.126 1.00 94.88 189 ARG A O 1
ATOM 1490 N N . CYS A 1 190 ? -3.464 12.116 11.037 1.00 93.81 190 CYS A N 1
ATOM 1491 C CA . CYS A 1 190 ? -2.082 12.038 10.586 1.00 93.81 190 CYS A CA 1
ATOM 1492 C C . CYS A 1 190 ? -1.994 12.262 9.074 1.00 93.81 190 CYS A C 1
ATOM 1494 O O . CYS A 1 190 ? -2.851 11.811 8.316 1.00 93.81 190 CYS A O 1
ATOM 1496 N N . MET A 1 191 ? -0.918 12.912 8.649 1.00 94.19 191 MET A N 1
ATOM 1497 C CA . MET A 1 191 ? -0.412 12.940 7.286 1.00 94.19 191 MET A CA 1
ATOM 1498 C C . MET A 1 191 ? 0.981 12.313 7.309 1.00 94.19 191 MET A C 1
ATOM 1500 O O . MET A 1 191 ? 1.906 12.860 7.914 1.00 94.19 191 MET A O 1
ATOM 1504 N N . VAL A 1 192 ? 1.114 11.152 6.677 1.00 94.50 192 VAL A N 1
ATOM 1505 C CA . VAL A 1 192 ? 2.385 10.450 6.507 1.00 94.50 192 VAL A CA 1
ATOM 1506 C C . VAL A 1 192 ? 2.923 10.762 5.119 1.00 94.50 192 VAL A C 1
ATOM 1508 O O . VAL A 1 192 ? 2.191 10.673 4.137 1.00 94.50 192 VAL A O 1
ATOM 1511 N N . SER A 1 193 ? 4.186 11.155 5.022 1.00 91.12 193 SER A N 1
ATOM 1512 C CA . SER A 1 193 ? 4.805 11.613 3.776 1.00 91.12 193 SER A CA 1
ATOM 1513 C C . SER A 1 193 ? 6.273 11.220 3.688 1.00 91.12 193 SER A C 1
ATOM 1515 O O . SER A 1 193 ? 6.892 10.865 4.691 1.00 91.12 193 SER A O 1
ATOM 1517 N N . ASP A 1 194 ? 6.834 11.319 2.489 1.00 84.56 194 ASP A N 1
ATOM 1518 C CA . ASP A 1 194 ? 8.266 11.169 2.222 1.00 84.56 194 ASP A CA 1
ATOM 1519 C C . ASP A 1 194 ? 8.990 12.524 2.110 1.00 84.56 194 ASP A C 1
ATOM 1521 O O . ASP A 1 194 ? 9.953 12.656 1.356 1.00 84.56 194 ASP A O 1
ATOM 1525 N N . GLU A 1 195 ? 8.477 13.533 2.830 1.00 78.25 195 GLU A N 1
ATOM 1526 C CA . GLU A 1 195 ? 8.787 14.974 2.745 1.00 78.25 195 GLU A CA 1
ATOM 1527 C C . GLU A 1 195 ? 8.256 15.686 1.496 1.00 78.25 195 GLU A C 1
ATOM 1529 O O . GLU A 1 195 ? 7.985 16.886 1.554 1.00 78.25 195 GLU A O 1
ATOM 1534 N N . THR A 1 196 ? 8.050 14.972 0.387 1.00 73.69 196 THR A N 1
ATOM 1535 C CA . THR A 1 196 ? 7.561 15.580 -0.858 1.00 73.69 196 THR A CA 1
ATOM 1536 C C . THR A 1 196 ? 6.074 15.341 -1.073 1.00 73.69 196 THR A C 1
ATOM 1538 O O . THR A 1 196 ? 5.339 16.263 -1.433 1.00 73.69 196 THR A O 1
ATOM 1541 N N . LYS A 1 197 ? 5.609 14.107 -0.857 1.00 84.56 197 LYS A N 1
ATOM 1542 C CA . LYS A 1 197 ? 4.234 13.688 -1.131 1.00 84.56 197 LYS A CA 1
ATOM 1543 C C . LYS A 1 197 ? 3.740 12.725 -0.052 1.00 84.56 197 LYS A C 1
ATOM 1545 O O . LYS A 1 197 ? 4.518 12.091 0.659 1.00 84.56 197 LYS A O 1
ATOM 1550 N N . GLY A 1 198 ? 2.418 12.619 0.064 1.00 88.94 198 GLY A N 1
ATOM 1551 C CA . GLY A 1 198 ? 1.773 11.654 0.950 1.00 88.94 198 GLY A CA 1
ATOM 1552 C C . GLY A 1 198 ? 2.149 10.211 0.604 1.00 88.94 198 GLY A C 1
ATOM 1553 O O . GLY A 1 198 ? 2.206 9.858 -0.580 1.00 88.94 198 GLY A O 1
ATOM 1554 N N . LEU A 1 199 ? 2.399 9.397 1.634 1.00 89.31 199 LEU A N 1
ATOM 1555 C CA . LEU A 1 199 ? 2.772 7.988 1.532 1.00 89.31 199 LEU A CA 1
ATOM 1556 C C . LEU A 1 199 ? 1.545 7.086 1.714 1.00 89.31 199 LEU A C 1
ATOM 1558 O O . LEU A 1 199 ? 1.046 6.955 2.837 1.00 89.31 199 LEU A O 1
ATOM 1562 N N . PRO A 1 200 ? 1.065 6.438 0.641 1.00 89.81 200 PRO A N 1
ATOM 1563 C CA . PRO A 1 200 ? -0.080 5.553 0.723 1.00 89.81 200 PRO A CA 1
ATOM 1564 C C . PRO 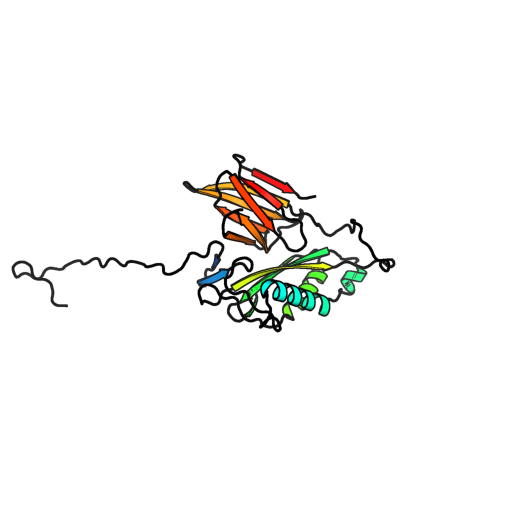A 1 200 ? 0.294 4.162 1.215 1.00 89.81 200 PRO A C 1
ATOM 1566 O O . PRO A 1 200 ? 1.347 3.630 0.863 1.00 89.81 200 PRO A O 1
ATOM 1569 N N . GLY A 1 201 ? -0.603 3.525 1.966 1.00 88.06 201 GLY A N 1
ATOM 1570 C CA . GLY A 1 201 ? -0.392 2.145 2.390 1.00 88.06 201 GLY A CA 1
ATOM 1571 C C . GLY A 1 201 ? 0.489 1.957 3.623 1.00 88.06 201 GLY A C 1
ATOM 1572 O O . GLY A 1 201 ? 0.960 0.848 3.865 1.00 88.06 201 GLY A O 1
ATOM 1573 N N . VAL A 1 202 ? 0.752 3.019 4.383 1.00 91.88 202 VAL A N 1
ATOM 1574 C CA . VAL A 1 202 ? 1.479 2.924 5.652 1.00 91.88 202 VAL A CA 1
ATOM 1575 C C . VAL A 1 202 ? 0.566 2.242 6.660 1.00 91.88 202 VAL A C 1
ATOM 1577 O O . VAL A 1 202 ? -0.538 2.724 6.918 1.00 91.88 202 VAL A O 1
ATOM 1580 N N . ASN A 1 203 ? 1.029 1.127 7.223 1.00 92.31 203 ASN A N 1
ATOM 1581 C CA . ASN A 1 203 ? 0.348 0.460 8.322 1.00 92.31 203 ASN A CA 1
ATOM 1582 C C . ASN A 1 203 ? 0.525 1.309 9.580 1.00 92.31 203 ASN A C 1
ATOM 1584 O O . ASN A 1 203 ? 1.652 1.610 9.971 1.00 92.31 203 ASN A O 1
ATOM 1588 N N . VAL A 1 204 ? -0.585 1.685 10.205 1.00 93.69 204 VAL A N 1
ATOM 1589 C CA . VAL A 1 204 ? -0.626 2.455 11.446 1.00 93.69 204 VAL A CA 1
ATOM 1590 C C . VAL A 1 204 ? -1.375 1.636 12.483 1.00 93.69 204 VAL A C 1
ATOM 1592 O O . VAL A 1 204 ? -2.566 1.371 12.322 1.00 93.69 204 VAL A O 1
ATOM 1595 N N . SER A 1 205 ? -0.678 1.221 13.533 1.00 92.81 205 SER A N 1
ATOM 1596 C CA . SER A 1 205 ? -1.246 0.459 14.648 1.00 92.81 205 SER A CA 1
ATOM 1597 C C . SER A 1 205 ? -1.014 1.174 15.973 1.00 92.81 205 SER A C 1
ATOM 1599 O O . SER A 1 205 ? -0.165 2.059 16.065 1.00 92.81 205 SER A O 1
ATOM 1601 N N . ILE A 1 206 ? -1.774 0.805 17.003 1.00 93.31 206 ILE A N 1
ATOM 1602 C CA . ILE A 1 206 ? -1.547 1.274 18.375 1.00 93.31 206 ILE A CA 1
ATOM 1603 C C . ILE A 1 206 ? -0.941 0.122 19.174 1.00 93.31 206 ILE A C 1
ATOM 1605 O O . ILE A 1 206 ? -1.477 -0.985 19.189 1.00 93.31 206 ILE A O 1
ATOM 1609 N N . GLN A 1 207 ? 0.179 0.377 19.848 1.00 92.31 207 GLN A N 1
ATOM 1610 C CA . GLN A 1 207 ? 0.871 -0.617 20.659 1.00 92.31 207 GLN A CA 1
ATOM 1611 C C . GLN A 1 207 ? -0.076 -1.221 21.707 1.00 92.31 207 GLN A C 1
ATOM 1613 O O . GLN A 1 207 ? -0.696 -0.507 22.490 1.00 92.31 207 GLN A O 1
ATOM 1618 N N . GLY A 1 208 ? -0.178 -2.552 21.722 1.00 87.00 208 GLY A N 1
ATOM 1619 C CA . GLY A 1 208 ? -1.056 -3.283 22.640 1.00 87.00 208 GLY A CA 1
ATOM 1620 C C . GLY A 1 208 ? -2.514 -3.405 22.182 1.00 87.00 208 GLY A C 1
ATOM 1621 O O . GLY A 1 208 ? -3.279 -4.106 22.840 1.00 87.00 208 GLY A O 1
ATOM 1622 N N . LYS A 1 209 ? -2.900 -2.792 21.054 1.00 86.00 209 LYS A N 1
ATOM 1623 C CA . LYS A 1 209 ? -4.216 -2.979 20.427 1.00 86.00 209 LYS A CA 1
ATOM 1624 C C . LYS A 1 209 ? -4.086 -3.854 19.180 1.00 86.00 209 LYS A C 1
ATOM 1626 O O . LYS A 1 209 ? -3.116 -3.752 18.433 1.00 86.00 209 LYS A O 1
ATOM 1631 N N . ASN A 1 210 ? -5.085 -4.698 18.933 1.00 78.06 210 ASN A N 1
ATOM 1632 C CA . ASN A 1 210 ? -5.163 -5.547 17.738 1.00 78.06 210 ASN A CA 1
ATOM 1633 C C . ASN A 1 210 ? -5.824 -4.793 16.571 1.00 78.06 210 ASN A C 1
ATOM 1635 O O . ASN A 1 210 ? -6.755 -5.275 15.932 1.00 78.06 210 ASN A O 1
ATOM 1639 N N . GLU A 1 211 ? -5.360 -3.569 16.333 1.00 77.62 211 GLU A N 1
ATOM 1640 C CA . GLU A 1 211 ? -5.933 -2.649 15.358 1.00 77.62 211 GLU A CA 1
ATOM 1641 C C . GLU A 1 211 ? -4.820 -2.164 14.438 1.00 77.62 211 GLU A C 1
ATOM 1643 O O . GLU A 1 211 ? -3.765 -1.713 14.889 1.00 77.62 211 GLU A O 1
ATOM 1648 N N . THR A 1 212 ? -5.026 -2.278 13.131 1.00 85.50 212 THR A N 1
ATOM 1649 C CA . THR A 1 212 ? -4.136 -1.674 12.140 1.00 85.50 212 THR A CA 1
ATOM 1650 C C . THR A 1 212 ? -4.986 -1.024 11.079 1.00 85.50 212 THR A C 1
ATOM 1652 O O . THR A 1 212 ? -5.857 -1.651 10.482 1.00 85.50 212 THR A O 1
ATOM 1655 N N . MET A 1 213 ? -4.716 0.247 10.845 1.00 88.81 213 MET A N 1
ATOM 1656 C CA . MET A 1 213 ? -5.321 1.021 9.784 1.00 88.81 213 MET A CA 1
ATOM 1657 C C . MET A 1 213 ? -4.259 1.341 8.735 1.00 88.81 213 MET A C 1
ATOM 1659 O O . MET A 1 213 ? -3.060 1.235 8.986 1.00 88.81 213 MET A O 1
ATOM 1663 N N . VAL A 1 214 ? -4.702 1.730 7.544 1.00 89.31 214 VAL A N 1
ATOM 1664 C CA . VAL A 1 214 ? -3.814 2.004 6.414 1.00 89.31 214 VAL A CA 1
ATOM 1665 C C . VAL A 1 214 ? -4.047 3.420 5.902 1.00 89.31 214 VAL A C 1
ATOM 1667 O O . VAL A 1 214 ? -5.199 3.856 5.776 1.00 89.31 214 VAL A O 1
ATOM 1670 N N . THR A 1 215 ? -2.969 4.157 5.632 1.00 92.00 215 THR A N 1
ATOM 1671 C CA . THR A 1 215 ? -3.074 5.495 5.034 1.00 92.00 215 THR A CA 1
ATOM 1672 C C . THR A 1 215 ? -3.687 5.430 3.638 1.00 92.00 215 THR A C 1
ATOM 1674 O O . THR A 1 215 ? -3.453 4.489 2.876 1.00 92.00 215 THR A O 1
ATOM 1677 N N . ASP A 1 216 ? -4.495 6.434 3.303 1.00 88.81 216 ASP A N 1
ATOM 1678 C CA . ASP A 1 216 ? -5.079 6.572 1.969 1.00 88.81 216 ASP A CA 1
ATOM 1679 C C . ASP A 1 216 ? -4.048 7.009 0.909 1.00 88.81 216 ASP A C 1
ATOM 1681 O O . ASP A 1 216 ? -2.847 7.079 1.171 1.00 88.81 216 ASP A O 1
ATOM 1685 N N . PHE A 1 217 ? -4.512 7.313 -0.310 1.00 87.06 217 PHE A N 1
ATOM 1686 C CA . PHE A 1 217 ? -3.625 7.711 -1.406 1.00 87.06 217 PHE A CA 1
ATOM 1687 C C . PHE A 1 217 ? -2.820 8.991 -1.115 1.00 87.06 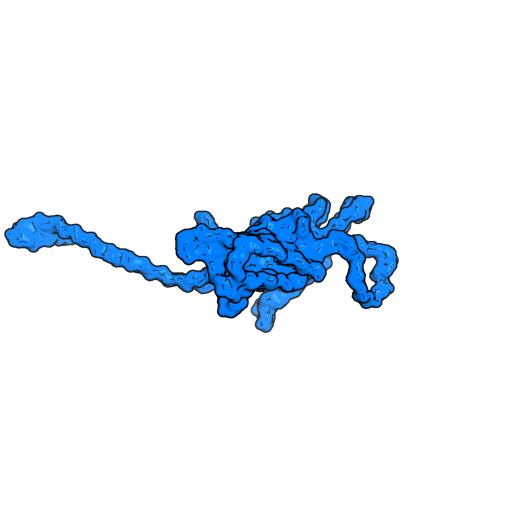217 PHE A C 1
ATOM 1689 O O . PHE A 1 217 ? -1.724 9.162 -1.645 1.00 87.06 217 PHE A O 1
ATOM 1696 N N . ASP A 1 218 ? -3.321 9.872 -0.252 1.00 86.56 218 ASP A N 1
ATOM 1697 C CA . ASP A 1 218 ? -2.674 11.130 0.126 1.00 86.56 218 ASP A CA 1
ATOM 1698 C C . ASP A 1 218 ? -1.875 11.006 1.428 1.00 86.56 218 ASP A C 1
ATOM 1700 O O . ASP A 1 218 ? -1.381 11.998 1.965 1.00 86.56 218 ASP A O 1
ATOM 1704 N N . GLY A 1 219 ? -1.691 9.774 1.912 1.00 91.31 219 GLY A N 1
ATOM 1705 C CA . GLY A 1 219 ? -0.971 9.491 3.145 1.00 91.31 219 GLY A CA 1
ATOM 1706 C C . GLY A 1 219 ? -1.743 9.894 4.396 1.00 91.31 219 GLY A C 1
ATOM 1707 O O . GLY A 1 219 ? -1.154 9.988 5.473 1.00 91.31 219 GLY A O 1
ATOM 1708 N N . ILE A 1 220 ? -3.045 10.151 4.276 1.00 92.50 220 ILE A N 1
ATOM 1709 C CA . ILE A 1 220 ? -3.877 10.634 5.370 1.00 92.50 220 ILE A CA 1
ATOM 1710 C C . ILE A 1 220 ? -4.536 9.454 6.079 1.00 92.50 220 ILE A C 1
ATOM 1712 O O . ILE A 1 220 ? -4.932 8.451 5.476 1.00 92.50 220 ILE A O 1
ATOM 1716 N N . ILE A 1 221 ? -4.645 9.578 7.400 1.00 92.31 221 ILE A N 1
ATOM 1717 C CA . ILE A 1 221 ? -5.403 8.660 8.240 1.00 92.31 221 ILE A CA 1
ATOM 1718 C C . ILE A 1 221 ? -5.959 9.385 9.465 1.00 92.31 221 ILE A C 1
ATOM 1720 O O . ILE A 1 221 ? -5.365 10.346 9.950 1.00 92.31 221 ILE A O 1
ATOM 1724 N N . GLU A 1 222 ? -7.110 8.943 9.959 1.00 92.44 222 GLU A N 1
ATOM 1725 C CA . GLU A 1 222 ? -7.715 9.419 11.204 1.00 92.44 222 GLU A CA 1
ATOM 1726 C C . GLU A 1 222 ? -7.992 8.194 12.081 1.00 92.44 222 GLU A C 1
ATOM 1728 O O . GLU A 1 222 ? -8.596 7.231 11.609 1.00 92.44 222 GLU A O 1
ATOM 1733 N N . ILE A 1 223 ? -7.494 8.209 13.318 1.00 90.50 223 ILE A N 1
ATOM 1734 C CA . ILE A 1 223 ? -7.582 7.089 14.266 1.00 90.50 223 ILE A CA 1
ATOM 1735 C C . ILE A 1 223 ? -8.006 7.601 15.644 1.00 90.50 223 ILE A C 1
ATOM 1737 O O . ILE A 1 223 ? -7.558 8.663 16.074 1.00 90.50 223 ILE A O 1
ATOM 1741 N N . GLU A 1 224 ? -8.892 6.874 16.324 1.00 91.81 224 GLU A N 1
ATOM 1742 C CA . GLU A 1 224 ? -9.296 7.184 17.701 1.00 91.81 224 GLU A CA 1
ATOM 1743 C C . GLU A 1 224 ? -8.151 6.846 18.665 1.00 91.81 224 GLU A C 1
ATOM 1745 O O . GLU A 1 224 ? -7.587 5.753 18.610 1.00 91.81 224 GLU A O 1
ATOM 1750 N N . VAL A 1 225 ? -7.788 7.787 19.537 1.00 93.06 225 VAL A N 1
ATOM 1751 C CA . VAL A 1 225 ? -6.629 7.659 20.430 1.00 93.06 225 VAL A CA 1
ATOM 1752 C C . VAL A 1 225 ? -6.946 8.112 21.847 1.00 93.06 225 VAL A C 1
ATOM 1754 O O . VAL A 1 225 ? -7.868 8.889 22.092 1.00 93.06 225 VAL A O 1
ATOM 1757 N N . GLN A 1 226 ? -6.131 7.648 22.787 1.00 93.31 226 GLN A N 1
ATOM 1758 C CA . GLN A 1 226 ? -6.102 8.105 24.168 1.00 93.31 226 GLN A CA 1
ATOM 1759 C C . GLN A 1 226 ? -4.700 8.591 24.535 1.00 93.31 226 GLN A C 1
ATOM 1761 O O . GLN A 1 226 ? -3.696 8.166 23.962 1.00 93.31 226 GLN A O 1
ATOM 1766 N N . LYS A 1 227 ? -4.616 9.479 25.528 1.00 93.12 227 LYS A N 1
ATOM 1767 C CA . LYS A 1 227 ? -3.333 9.910 26.086 1.00 93.12 227 LYS A CA 1
ATOM 1768 C C . LYS A 1 227 ? -2.524 8.696 26.555 1.00 93.12 227 LYS A C 1
ATOM 1770 O O . LYS A 1 227 ? -3.019 7.884 27.330 1.00 93.12 227 LYS A O 1
ATOM 1775 N N . GLY A 1 228 ? -1.268 8.621 26.126 1.00 93.31 228 GLY A N 1
ATOM 1776 C CA . GLY A 1 228 ? -0.367 7.505 26.406 1.00 93.31 228 GLY A CA 1
ATOM 1777 C C . GLY A 1 228 ? -0.361 6.414 25.335 1.00 93.31 228 GLY A C 1
ATOM 1778 O O . GLY A 1 228 ? 0.551 5.589 25.357 1.00 93.31 228 GLY A O 1
ATOM 1779 N N . ASP A 1 229 ? -1.296 6.426 24.376 1.00 95.31 229 ASP A N 1
ATOM 1780 C CA . ASP A 1 229 ? -1.238 5.520 23.227 1.00 95.31 229 ASP A CA 1
ATOM 1781 C C . ASP A 1 229 ? 0.064 5.746 22.443 1.00 95.31 229 ASP A C 1
ATOM 1783 O O . ASP A 1 229 ? 0.482 6.882 22.203 1.00 95.31 229 ASP A O 1
ATOM 1787 N N . VAL A 1 230 ? 0.700 4.654 22.018 1.00 95.06 230 VAL A N 1
ATOM 1788 C CA . VAL A 1 230 ? 1.885 4.687 21.155 1.00 95.06 230 VAL A CA 1
ATOM 1789 C C . VAL A 1 230 ? 1.488 4.172 19.784 1.00 95.06 230 VAL A C 1
ATOM 1791 O O . VAL A 1 230 ? 1.196 2.991 19.619 1.00 95.06 230 VAL A O 1
ATOM 1794 N N . LEU A 1 231 ? 1.472 5.057 18.794 1.00 95.56 231 LEU A N 1
ATOM 1795 C CA . LEU A 1 231 ? 1.230 4.697 17.407 1.00 95.56 231 LEU A CA 1
ATOM 1796 C C . LEU A 1 231 ? 2.522 4.213 16.761 1.00 95.56 231 LEU A C 1
ATOM 1798 O O . LEU A 1 231 ? 3.574 4.828 16.936 1.00 95.56 231 LEU A O 1
ATOM 1802 N N . ILE A 1 232 ? 2.422 3.151 15.970 1.00 94.75 232 ILE A N 1
ATOM 1803 C CA . ILE A 1 232 ? 3.518 2.542 15.224 1.00 94.75 232 ILE A CA 1
ATOM 1804 C C . ILE A 1 232 ? 3.192 2.648 13.733 1.00 94.75 232 ILE A C 1
ATOM 1806 O O . ILE A 1 232 ? 2.179 2.127 13.272 1.00 94.75 232 ILE A O 1
ATOM 1810 N N . PHE A 1 233 ? 4.061 3.322 12.984 1.00 94.62 233 PHE A N 1
ATOM 1811 C CA . PHE A 1 233 ? 3.952 3.532 11.544 1.00 94.62 233 PHE A CA 1
ATOM 1812 C C . PHE A 1 233 ? 4.965 2.638 10.831 1.00 94.62 233 PHE A C 1
ATOM 1814 O O . PHE A 1 233 ? 6.174 2.764 11.050 1.00 94.62 233 PHE A O 1
ATOM 1821 N N . GLN A 1 234 ? 4.482 1.748 9.969 1.00 91.94 234 GLN A N 1
ATOM 1822 C CA . GLN A 1 234 ? 5.303 0.795 9.228 1.00 91.94 234 GLN A CA 1
ATOM 1823 C C . GLN A 1 234 ? 5.030 0.901 7.733 1.00 91.94 234 GLN A C 1
ATOM 1825 O O . GLN A 1 234 ? 3.892 0.794 7.276 1.00 91.94 234 GLN A O 1
ATOM 1830 N N . TYR A 1 235 ? 6.099 1.059 6.961 1.00 88.31 235 TYR A N 1
ATOM 1831 C CA . TYR A 1 235 ? 6.043 1.077 5.507 1.00 88.31 235 TYR A CA 1
ATOM 1832 C C . TYR A 1 235 ? 7.191 0.257 4.932 1.00 88.31 235 TYR A C 1
ATOM 1834 O O . TYR A 1 235 ? 8.314 0.283 5.440 1.00 88.31 235 TYR A O 1
ATOM 1842 N N . LYS A 1 236 ? 6.910 -0.510 3.878 1.00 81.88 236 LYS A N 1
ATOM 1843 C CA . LYS A 1 236 ? 7.876 -1.460 3.325 1.00 81.88 236 LYS A CA 1
ATOM 1844 C C . LYS A 1 236 ? 9.104 -0.724 2.788 1.00 81.88 236 LYS A C 1
ATOM 1846 O O . LYS A 1 236 ? 9.000 0.101 1.885 1.00 81.88 236 LYS A O 1
ATOM 1851 N N . GLY A 1 237 ? 10.272 -1.074 3.323 1.00 77.81 237 GLY A N 1
ATOM 1852 C CA . GLY A 1 237 ? 11.552 -0.486 2.926 1.00 77.81 237 GLY A CA 1
ATOM 1853 C C . GLY A 1 237 ? 11.902 0.836 3.616 1.00 77.81 237 GLY A C 1
ATOM 1854 O O . GLY A 1 237 ? 12.920 1.419 3.254 1.00 77.81 237 GLY A O 1
ATOM 1855 N N . LEU A 1 238 ? 11.110 1.295 4.595 1.00 84.19 238 LEU A N 1
ATOM 1856 C CA . LEU A 1 238 ? 11.429 2.450 5.441 1.00 84.19 238 LEU A CA 1
ATOM 1857 C C . LEU A 1 238 ? 11.577 2.043 6.918 1.00 84.19 238 LEU A C 1
ATOM 1859 O O . LEU A 1 238 ? 10.961 1.063 7.349 1.00 84.19 238 LEU A O 1
ATOM 1863 N N . PRO A 1 239 ? 12.366 2.788 7.716 1.00 86.88 239 PRO A N 1
ATOM 1864 C CA . PRO A 1 239 ? 12.413 2.608 9.163 1.00 86.88 239 PRO A CA 1
ATOM 1865 C C . PRO A 1 239 ? 11.034 2.797 9.808 1.00 86.88 239 PRO A C 1
ATOM 1867 O O . PRO A 1 239 ? 10.244 3.633 9.375 1.00 86.88 239 PRO A O 1
ATOM 1870 N N . THR A 1 240 ? 10.757 2.048 10.877 1.00 90.44 240 THR A N 1
ATOM 1871 C CA . THR A 1 240 ? 9.522 2.215 11.661 1.00 90.44 240 THR A CA 1
ATOM 1872 C C . THR A 1 240 ? 9.552 3.544 12.420 1.00 90.44 240 THR A C 1
ATOM 1874 O O . 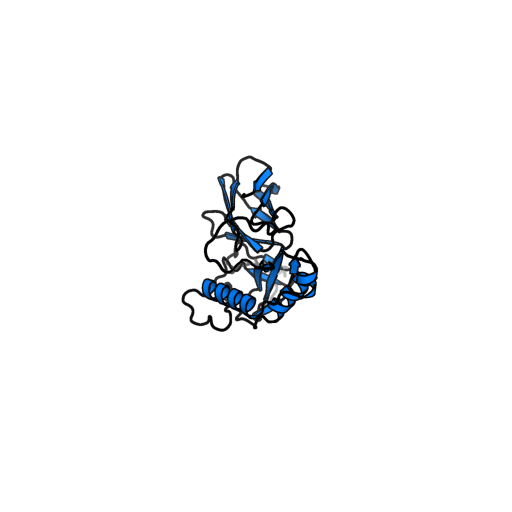THR A 1 240 ? 10.549 3.861 13.068 1.00 90.44 240 THR A O 1
ATOM 1877 N N . THR A 1 241 ? 8.453 4.298 12.383 1.00 92.94 241 THR A N 1
ATOM 1878 C CA . THR A 1 241 ? 8.283 5.532 13.171 1.00 92.94 241 THR A CA 1
ATOM 1879 C C . THR A 1 241 ? 7.298 5.277 14.302 1.00 92.94 241 THR A C 1
ATOM 1881 O O . THR A 1 241 ? 6.300 4.590 14.103 1.00 92.94 241 THR A O 1
ATOM 1884 N N . MET A 1 242 ? 7.557 5.833 15.484 1.00 93.69 242 MET A N 1
ATOM 1885 C CA . MET A 1 242 ? 6.653 5.740 16.632 1.00 93.69 242 MET A CA 1
ATOM 1886 C C . MET A 1 242 ? 6.234 7.132 17.098 1.00 93.69 242 MET A C 1
ATOM 1888 O O . MET A 1 242 ? 7.058 8.043 17.104 1.00 93.69 242 MET A O 1
ATOM 1892 N N . LEU A 1 243 ? 4.976 7.287 17.507 1.00 94.38 243 LEU A N 1
ATOM 1893 C CA . LEU A 1 243 ? 4.426 8.529 18.054 1.00 94.38 243 LEU A CA 1
ATOM 1894 C C . LEU A 1 243 ? 3.668 8.226 19.342 1.00 94.38 243 LEU A C 1
ATOM 1896 O O . LEU A 1 243 ? 2.684 7.494 19.316 1.00 94.38 243 LEU A O 1
ATOM 1900 N N . THR A 1 244 ? 4.081 8.824 20.455 1.00 94.94 244 THR A N 1
ATOM 1901 C CA . THR A 1 244 ? 3.324 8.764 21.712 1.00 94.94 244 THR A CA 1
ATOM 1902 C C . THR A 1 244 ? 2.346 9.929 21.787 1.00 94.94 244 THR A C 1
ATOM 1904 O O . THR A 1 244 ? 2.745 11.087 21.657 1.00 94.94 244 THR A O 1
ATOM 1907 N N . VAL A 1 245 ? 1.070 9.634 22.021 1.00 93.56 245 VAL A N 1
ATOM 1908 C CA . VAL A 1 245 ? 0.030 10.646 22.215 1.00 93.56 245 VAL A CA 1
ATOM 1909 C C . VAL A 1 245 ? 0.203 11.277 23.594 1.00 93.56 245 VAL A C 1
ATOM 1911 O O . VAL A 1 245 ? 0.134 10.609 24.626 1.00 93.56 245 VAL A O 1
ATOM 1914 N N . THR A 1 246 ? 0.434 12.583 23.609 1.00 92.44 246 THR A N 1
ATOM 1915 C CA . THR A 1 246 ? 0.592 13.410 24.810 1.00 92.44 246 THR A CA 1
ATOM 1916 C C . THR A 1 246 ? -0.515 14.470 24.870 1.00 92.44 246 THR A C 1
ATOM 1918 O O . THR A 1 246 ? -1.490 14.409 24.125 1.00 92.44 246 THR A O 1
ATOM 1921 N N . ASP A 1 247 ? -0.373 15.473 25.739 1.00 89.88 247 ASP A N 1
ATOM 1922 C CA . ASP A 1 247 ? -1.298 16.615 25.796 1.00 89.88 247 ASP A CA 1
ATOM 1923 C C . ASP A 1 247 ? -1.101 17.617 24.634 1.00 89.88 247 ASP A C 1
ATOM 1925 O O . ASP A 1 247 ? -1.785 18.640 24.559 1.00 89.88 247 ASP A O 1
ATOM 1929 N N . GLN A 1 248 ? -0.151 17.361 23.725 1.00 88.75 248 GLN A N 1
ATOM 1930 C CA . GLN A 1 248 ? 0.100 18.216 22.567 1.00 88.75 248 GLN A CA 1
ATOM 1931 C C . GLN A 1 248 ? -1.033 18.129 21.537 1.00 88.75 248 GLN A C 1
ATOM 1933 O O . GLN A 1 248 ? -1.548 17.057 21.222 1.00 88.75 248 GLN A O 1
ATOM 1938 N N . GLN A 1 249 ? -1.375 19.274 20.937 1.00 88.00 249 GLN A N 1
ATOM 1939 C CA . GLN A 1 249 ? -2.362 19.330 19.853 1.00 88.00 249 GLN A CA 1
ATOM 1940 C C . GLN A 1 249 ? -1.779 19.015 18.475 1.00 88.00 249 GLN A C 1
ATOM 1942 O O . GLN A 1 249 ? -2.542 18.741 17.551 1.00 88.00 249 GLN A O 1
ATOM 1947 N N . LYS A 1 250 ? -0.453 19.096 18.315 1.00 91.62 250 LYS A N 1
ATOM 1948 C CA . LYS A 1 250 ? 0.255 18.872 17.051 1.00 91.62 250 LYS A CA 1
ATOM 1949 C C . LYS A 1 250 ? 1.551 18.112 17.294 1.00 91.62 250 LYS A C 1
ATOM 1951 O O . LYS A 1 250 ? 2.231 18.362 18.285 1.00 91.62 250 LYS A O 1
ATOM 1956 N N . TYR A 1 251 ? 1.895 17.253 16.347 1.00 93.00 251 TYR A N 1
ATOM 1957 C CA . TYR A 1 251 ? 3.077 16.404 16.349 1.00 93.00 251 TYR A CA 1
ATOM 1958 C C . TYR A 1 251 ? 3.757 16.492 14.989 1.00 93.00 251 TYR A C 1
ATOM 1960 O O . TYR A 1 251 ? 3.085 16.559 13.957 1.00 93.00 251 TYR A O 1
ATOM 1968 N N . GLN A 1 252 ? 5.083 16.456 14.991 1.00 91.00 252 GLN A N 1
ATOM 1969 C CA . GLN A 1 252 ? 5.885 16.347 13.783 1.00 91.00 252 GLN A CA 1
ATOM 1970 C C . GLN A 1 252 ? 7.083 15.452 14.076 1.00 91.00 252 GLN A C 1
ATOM 1972 O O . GLN A 1 252 ? 7.872 15.742 14.974 1.00 91.00 252 GLN A O 1
ATOM 1977 N N . ILE A 1 253 ? 7.199 14.360 13.331 1.00 87.75 253 ILE A N 1
ATOM 1978 C CA . ILE A 1 253 ? 8.282 13.388 13.456 1.00 87.75 253 ILE A CA 1
ATOM 1979 C C . ILE A 1 253 ? 8.855 13.170 12.068 1.00 87.75 253 ILE A C 1
ATOM 1981 O O . ILE A 1 253 ? 8.103 12.902 11.140 1.00 87.75 253 ILE A O 1
ATOM 1985 N N . THR A 1 254 ? 10.171 13.255 11.925 1.00 82.50 254 THR A N 1
ATOM 1986 C CA . THR A 1 254 ? 10.864 12.877 10.692 1.00 82.50 254 THR A CA 1
ATOM 1987 C C . THR A 1 254 ? 12.015 11.970 11.083 1.00 82.50 254 THR A C 1
ATOM 1989 O O . THR A 1 254 ? 12.943 12.414 11.760 1.00 82.50 254 THR A O 1
ATOM 1992 N N . ASN A 1 255 ? 11.947 10.703 10.679 1.00 72.12 255 ASN A N 1
ATOM 1993 C CA . ASN A 1 255 ? 13.056 9.775 10.876 1.00 72.12 255 ASN A CA 1
ATOM 1994 C C . ASN A 1 255 ? 14.114 10.061 9.812 1.00 72.12 255 ASN A C 1
ATOM 1996 O O . ASN A 1 255 ? 13.834 9.838 8.635 1.00 72.12 255 ASN A O 1
ATOM 2000 N N . LYS A 1 256 ? 15.265 10.589 10.248 1.00 57.06 256 LYS A N 1
ATOM 2001 C CA . LYS A 1 256 ? 16.477 10.812 9.446 1.00 57.06 256 LYS A CA 1
ATOM 2002 C C . LYS A 1 256 ? 17.349 9.570 9.371 1.00 57.06 256 LYS A C 1
ATOM 2004 O O . LYS A 1 256 ? 17.419 8.859 10.396 1.00 57.06 256 LYS A O 1
#

Secondary structure (DSSP, 8-state):
-PPEEETTEEE-------------S---TT-EE-TTS-EE--TTT-SB--B-TT-TT-S-HHHHHHHHHHHHHHHH----HHHHHTT--EEEEEEEEE-TTS-EEEEEEE-SSHHHHHHHHHHHHTPPP-BPEEETTEEEBEEEEEEEEE-PPPTT--S----S--TTS---EEEEEEEEEETTEEEEEEEEESSSSB-TT-EEEETTSS-EEE--TTSEEEEEE-TT-EEEEE-TTS--EEEE--S-SEEEEEE-

Radius of gyration: 24.38 Å; chains: 1; bounding box: 99×44×49 Å

Sequence (256 aa):
MTPGEHHGEKVRVAYSVPITFKLEGKEVYGARRNDDGSLDVPFAIIEKVPVFPGCEDADNMRDCFNAMLQKHISKNFRYPKEAQEKDIQGRVNILFFIQEDGSIGNIKMRGPDKLLEDEAERIISLLPQMVPGEQGGVKVRVPFSIPINFRLKGPDENTALQSAESRSVSNLMSVMAYIKKVGAKEFLRCMVSDETKGLPGVNVSIQGKNETMVTDFDGIIEIEVQKGDVLIFQYKGLPTTMLTVTDQQKYQITNK

pLDDT: mean 83.75, std 16.56, range [35.94, 97.19]